Protein AF-A0A954FHB1-F1 (afdb_monomer_lite)

Secondary structure (DSSP, 8-state):
-HHHHHHHH-TTS---EE-TTTT--TT-TTSPPEE-HHHHHHTGGG-S-EEE-SEEEE--PPP-SHHHHHTT-TTTHHHIIIIIHHHHS-TTS-EEE-SEEE-SPPPGGGHHHHHHHHHHEEE-EESSHHHHHHHHTT-TT---EE---GGGGHHHHS-HHHHHHHHHHHHHHHT-PPPSS-------GGGSTT--HHHHHHHHHHHH-

Sequence (209 aa):
MFPKLVQKKLPDFNIQAISPTDNQPYGLTDCAPSQGIAALLEETQHLDGVIIGGGNIIHCQPSKLEDYKQAKRTTFAYSDLWIGASLLIPRHLPVLWNAPGVTNLFHKEQHDLVRLALQRAQYLSVRDEGSREYLLDVWPDADISVVPDSAWALDQLWSQNELQEAYEALFTRLEITQPDRTVIFHANERYLGTKSLSEVARKLDTIAD

Foldseek 3Di:
DFQLLCCLVCVVDDGAAEFCQAQCPDPCPPDDGHGYLVVCLVCLVPDQAEELTAEALPDQAFDPDVSCVVSVNRGCRSVCSQLVRLPNHDLPHAYAYQAYAHDDADDPVCLVSLVSSLVSHPYAEHADVVRVVNNCVSPVPRPYHHDHHSVVCVCVRDPPVRVVVVLVVVCVVVVHDDDPDDDDDDDDPVVCVPDDPVRVVVVVVVVVD

pLDDT: mean 88.49, std 8.46, range [56.25, 98.44]

Radius of gyration: 19.65 Å; chains: 1; bounding box: 55×39×49 Å

Structure (mmCIF, N/CA/C/O backbone):
data_AF-A0A954FHB1-F1
#
_entry.id   AF-A0A954FHB1-F1
#
loop_
_atom_site.group_PDB
_atom_site.id
_atom_site.type_symbol
_atom_site.label_atom_id
_atom_site.label_alt_id
_atom_site.label_comp_id
_atom_site.label_asym_id
_atom_site.label_entity_id
_atom_site.label_seq_id
_atom_site.pdbx_PDB_ins_code
_atom_site.Cartn_x
_atom_site.Cartn_y
_atom_site.Cartn_z
_atom_site.occupancy
_atom_site.B_iso_or_equiv
_atom_site.auth_seq_id
_atom_site.auth_comp_id
_atom_site.auth_asym_id
_atom_site.auth_atom_id
_atom_site.pdbx_PDB_model_num
ATOM 1 N N . MET A 1 1 ? -2.797 2.572 9.273 1.00 75.31 1 MET A N 1
ATOM 2 C CA . MET A 1 1 ? -3.541 1.297 9.410 1.00 75.31 1 MET A CA 1
ATOM 3 C C . MET A 1 1 ? -2.741 0.105 8.893 1.00 75.31 1 MET A C 1
ATOM 5 O O . MET A 1 1 ? -2.431 -0.764 9.693 1.00 75.31 1 MET A O 1
ATOM 9 N N . PHE A 1 2 ? -2.350 0.081 7.612 1.00 86.06 2 PHE A N 1
ATOM 10 C CA . PHE A 1 2 ? -1.666 -1.063 6.988 1.00 86.06 2 PHE A CA 1
ATOM 11 C C . PHE A 1 2 ? -0.485 -1.665 7.787 1.00 86.06 2 PHE A C 1
ATOM 13 O O . PHE A 1 2 ? -0.521 -2.870 8.021 1.00 86.06 2 PHE A O 1
ATOM 20 N N . PRO A 1 3 ? 0.483 -0.890 8.322 1.00 87.88 3 PRO A N 1
ATOM 21 C CA . PRO A 1 3 ? 1.578 -1.478 9.105 1.00 87.88 3 PRO A CA 1
ATOM 22 C C . PRO A 1 3 ? 1.115 -2.291 10.326 1.00 87.88 3 PRO A C 1
ATOM 24 O O . PRO A 1 3 ? 1.677 -3.342 10.614 1.00 87.88 3 PRO A O 1
ATOM 27 N N . LYS A 1 4 ? 0.039 -1.858 11.004 1.00 86.56 4 LYS A N 1
ATOM 28 C CA . LYS A 1 4 ? -0.538 -2.586 12.147 1.00 86.56 4 LYS A CA 1
ATOM 29 C C . LYS A 1 4 ? -1.194 -3.906 11.716 1.00 86.56 4 LYS A C 1
ATOM 31 O O . LYS A 1 4 ? -1.106 -4.883 12.451 1.00 86.56 4 LYS A O 1
ATOM 36 N N . LEU A 1 5 ? -1.819 -3.943 10.532 1.00 88.75 5 LEU A N 1
ATOM 37 C CA . LEU A 1 5 ? -2.385 -5.175 9.959 1.00 88.75 5 LEU A CA 1
ATOM 38 C C . LEU A 1 5 ? -1.285 -6.211 9.719 1.00 88.75 5 LEU A C 1
ATOM 40 O O . LEU A 1 5 ? -1.411 -7.357 10.144 1.00 88.75 5 LEU A O 1
ATOM 44 N N . VAL A 1 6 ? -0.195 -5.788 9.071 1.00 90.62 6 VAL A N 1
ATOM 45 C CA . VAL A 1 6 ? 0.947 -6.662 8.779 1.00 90.62 6 VAL A CA 1
ATOM 46 C C . VAL A 1 6 ? 1.574 -7.170 10.071 1.00 90.62 6 VAL A C 1
ATOM 48 O O . VAL A 1 6 ? 1.776 -8.369 10.198 1.00 90.62 6 VAL A O 1
ATOM 51 N N . GLN A 1 7 ? 1.795 -6.296 11.055 1.00 90.56 7 GLN A N 1
ATOM 52 C CA . GLN A 1 7 ? 2.375 -6.682 12.343 1.00 90.56 7 GLN A CA 1
ATOM 53 C C . GLN A 1 7 ? 1.541 -7.742 13.081 1.00 90.56 7 GLN A C 1
ATOM 55 O O . GLN A 1 7 ? 2.099 -8.650 13.686 1.00 90.56 7 GLN A O 1
ATOM 60 N N . LYS A 1 8 ? 0.204 -7.669 13.013 1.00 89.50 8 LYS A N 1
ATOM 61 C CA . LYS A 1 8 ? -0.676 -8.698 13.592 1.00 89.50 8 LYS A CA 1
ATOM 62 C C . LYS A 1 8 ? -0.654 -10.011 12.794 1.00 89.50 8 LYS A C 1
ATOM 64 O O . LYS A 1 8 ? -0.761 -11.074 13.395 1.00 89.50 8 LYS A O 1
ATOM 69 N N . LYS A 1 9 ? -0.539 -9.960 11.458 1.00 90.56 9 LYS A N 1
ATOM 70 C CA . LYS A 1 9 ? -0.481 -11.163 10.599 1.00 90.56 9 LYS A CA 1
ATOM 71 C C . LYS A 1 9 ? 0.887 -11.848 10.600 1.00 90.56 9 LYS A C 1
ATOM 73 O O . LYS A 1 9 ? 0.938 -13.056 10.401 1.00 90.56 9 LYS A O 1
ATOM 78 N N . LEU A 1 10 ? 1.961 -11.091 10.795 1.00 92.00 10 LEU A N 1
ATOM 79 C CA . LEU A 1 10 ? 3.349 -11.546 10.752 1.00 92.00 10 LEU A CA 1
ATOM 80 C C . LEU A 1 10 ? 4.054 -11.191 12.076 1.00 92.00 10 LEU A C 1
ATOM 82 O O . LEU A 1 10 ? 4.952 -10.351 12.076 1.00 92.00 10 LEU A O 1
ATOM 86 N N . PRO A 1 11 ? 3.645 -11.793 13.210 1.00 92.06 11 PRO A N 1
ATOM 87 C CA . PRO A 1 11 ? 4.167 -11.435 14.532 1.00 92.06 11 PRO A CA 1
ATOM 88 C C . PRO A 1 11 ? 5.656 -11.766 14.710 1.00 92.06 11 PRO A C 1
ATOM 90 O O . PRO A 1 11 ? 6.319 -11.148 15.538 1.00 92.06 11 PRO A O 1
ATOM 93 N N . ASP A 1 12 ? 6.178 -12.709 13.923 1.00 94.50 12 ASP A N 1
ATOM 94 C CA . ASP A 1 12 ? 7.579 -13.141 13.971 1.00 94.50 12 ASP A CA 1
ATOM 95 C C . ASP A 1 12 ? 8.525 -12.208 13.193 1.00 94.50 12 ASP A C 1
ATOM 97 O O . ASP A 1 12 ? 9.739 -12.400 13.211 1.00 94.50 12 ASP A O 1
ATOM 101 N N . PHE A 1 13 ? 7.983 -11.193 12.511 1.00 92.75 13 PHE A N 1
ATOM 102 C CA . PHE A 1 13 ? 8.751 -10.222 11.738 1.00 92.75 1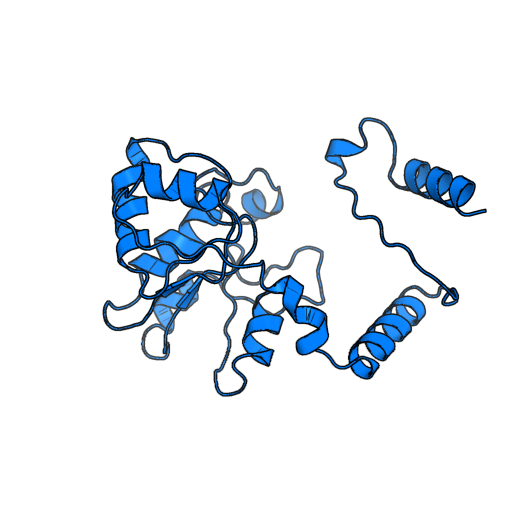3 PHE A CA 1
ATOM 103 C C . PHE A 1 13 ? 8.732 -8.849 12.407 1.00 92.75 13 PHE A C 1
ATOM 105 O O . PHE A 1 13 ? 7.703 -8.371 12.889 1.00 92.75 13 PHE A O 1
ATOM 112 N N . ASN A 1 14 ? 9.873 -8.162 12.367 1.00 91.44 14 ASN A N 1
ATOM 113 C CA . ASN A 1 14 ? 9.926 -6.751 12.721 1.00 91.44 14 ASN A CA 1
ATOM 114 C C . ASN A 1 14 ? 9.436 -5.904 11.537 1.00 91.44 14 ASN A C 1
ATOM 116 O O . ASN A 1 14 ? 10.054 -5.899 10.474 1.00 91.44 14 ASN A O 1
ATOM 120 N N . ILE A 1 15 ? 8.322 -5.190 11.710 1.00 91.62 15 ILE A N 1
ATOM 121 C CA . ILE A 1 15 ? 7.707 -4.404 10.635 1.00 91.62 15 ILE A CA 1
ATOM 122 C C . ILE A 1 15 ? 8.140 -2.943 10.729 1.00 91.62 15 ILE A C 1
ATOM 124 O O . ILE A 1 15 ? 7.713 -2.206 11.617 1.00 91.62 15 ILE A O 1
ATOM 128 N N . GLN A 1 16 ? 8.922 -2.505 9.747 1.00 90.25 16 GLN A N 1
ATOM 129 C CA . GLN A 1 16 ? 9.306 -1.110 9.564 1.00 90.25 16 GLN A CA 1
ATOM 130 C C . GLN A 1 16 ? 8.422 -0.464 8.495 1.00 90.25 16 GLN A C 1
ATOM 132 O O . GLN A 1 16 ? 8.406 -0.880 7.337 1.00 90.25 16 GLN A O 1
ATOM 137 N N . ALA A 1 17 ? 7.655 0.556 8.878 1.00 90.44 17 ALA A N 1
ATOM 138 C CA . ALA A 1 17 ? 6.839 1.294 7.923 1.00 90.44 17 ALA A CA 1
ATOM 139 C C . ALA A 1 17 ? 7.691 2.323 7.172 1.00 90.44 17 ALA A C 1
ATOM 141 O O . ALA A 1 17 ? 8.456 3.062 7.788 1.00 90.44 17 ALA A O 1
ATOM 142 N N . ILE A 1 18 ? 7.499 2.423 5.858 1.00 88.44 18 ILE A N 1
ATOM 143 C CA . ILE A 1 18 ? 8.123 3.448 5.018 1.00 88.44 18 ILE A CA 1
ATOM 144 C C . ILE A 1 18 ? 7.051 4.428 4.540 1.00 88.44 18 ILE A C 1
ATOM 146 O O . ILE A 1 18 ? 5.953 4.020 4.156 1.00 88.44 18 ILE A O 1
ATOM 150 N N . SER A 1 19 ? 7.355 5.722 4.579 1.00 85.31 19 SER A N 1
ATOM 151 C CA . SER A 1 19 ? 6.498 6.789 4.072 1.00 85.31 19 SER A CA 1
ATOM 152 C C . SER A 1 19 ? 7.296 7.797 3.238 1.00 85.31 19 SER A C 1
ATOM 154 O O . SER A 1 19 ? 8.512 7.908 3.389 1.00 85.31 19 SER A O 1
ATOM 156 N N . PRO A 1 20 ? 6.640 8.566 2.349 1.00 80.75 20 PRO A N 1
ATOM 157 C CA . PRO A 1 20 ? 7.335 9.561 1.532 1.00 80.75 20 PRO A CA 1
ATOM 158 C C . PRO A 1 20 ? 7.778 10.803 2.311 1.00 80.75 20 PRO A C 1
ATOM 160 O O . PRO A 1 20 ? 8.499 11.629 1.759 1.00 80.75 20 PRO A O 1
ATOM 163 N N . THR A 1 21 ? 7.285 10.987 3.538 1.00 76.88 21 THR A N 1
ATOM 164 C CA . THR A 1 21 ? 7.426 12.216 4.335 1.00 76.88 21 THR A CA 1
ATOM 165 C C . THR A 1 21 ? 8.253 12.016 5.607 1.00 76.88 21 THR A C 1
ATOM 167 O O . THR A 1 21 ? 8.160 12.830 6.520 1.00 76.88 21 THR A O 1
ATOM 170 N N . ASP A 1 22 ? 9.064 10.956 5.672 1.00 72.88 22 ASP A N 1
ATOM 171 C CA . ASP A 1 22 ? 10.120 10.749 6.674 1.00 72.88 22 ASP A CA 1
ATOM 172 C C . ASP A 1 22 ? 9.646 10.972 8.131 1.00 72.88 22 ASP A C 1
ATOM 174 O O . ASP A 1 22 ? 10.153 11.824 8.860 1.00 72.88 22 ASP A O 1
ATOM 178 N N . ASN A 1 23 ? 8.652 10.189 8.567 1.00 66.88 23 ASN A N 1
ATOM 179 C CA . ASN A 1 23 ? 8.075 10.228 9.921 1.00 66.88 23 ASN A CA 1
ATOM 180 C C . ASN A 1 23 ? 7.317 11.506 10.299 1.00 66.88 23 ASN A C 1
ATOM 182 O O . ASN A 1 23 ? 7.205 11.828 11.482 1.00 66.88 23 ASN A O 1
ATOM 186 N N . GLN A 1 24 ? 6.768 12.226 9.326 1.00 63.34 24 GLN A N 1
ATOM 187 C CA . GLN A 1 24 ? 5.833 13.309 9.607 1.00 63.34 24 GLN A CA 1
ATOM 188 C C . GLN A 1 24 ? 4.384 12.843 9.385 1.00 63.34 24 GLN A C 1
ATOM 190 O O . GLN A 1 24 ? 3.817 13.092 8.314 1.00 63.34 24 GLN A O 1
ATOM 195 N N . PRO A 1 25 ? 3.755 12.136 10.349 1.00 57.34 25 PRO A N 1
ATOM 196 C CA . PRO A 1 25 ? 2.323 11.892 10.305 1.00 57.34 25 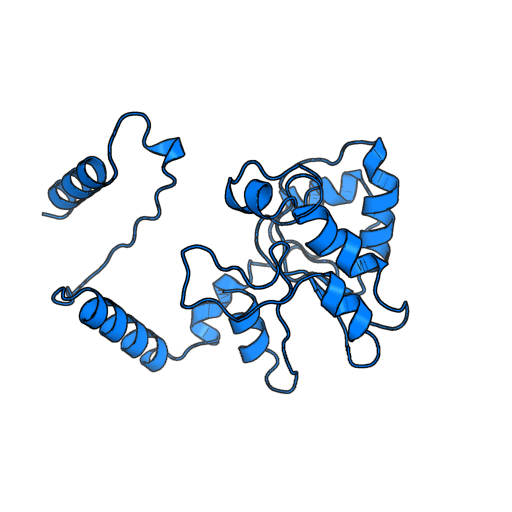PRO A CA 1
ATOM 197 C C . PRO A 1 25 ? 1.607 13.200 10.669 1.00 57.34 25 PRO A C 1
ATOM 199 O O . PRO A 1 25 ? 1.234 13.441 11.817 1.00 57.34 25 PRO A O 1
ATOM 202 N N . TYR A 1 26 ? 1.463 14.102 9.699 1.00 57.09 26 TYR A N 1
ATOM 203 C CA . TYR A 1 26 ? 0.823 15.392 9.937 1.00 57.09 26 TYR A CA 1
ATOM 204 C C . TYR A 1 26 ? -0.670 15.192 10.241 1.00 57.09 26 TYR A C 1
ATOM 206 O O . TYR A 1 26 ? -1.441 14.729 9.405 1.00 57.09 26 TYR A O 1
ATOM 214 N N . GLY A 1 27 ? -1.058 15.502 11.482 1.00 56.25 27 GLY A N 1
ATOM 215 C CA . GLY A 1 27 ? -2.437 15.436 11.980 1.00 56.25 27 GLY A CA 1
ATOM 216 C C . GLY A 1 27 ? -2.877 14.091 12.574 1.00 56.25 27 GLY A C 1
ATOM 217 O O . GLY A 1 27 ? 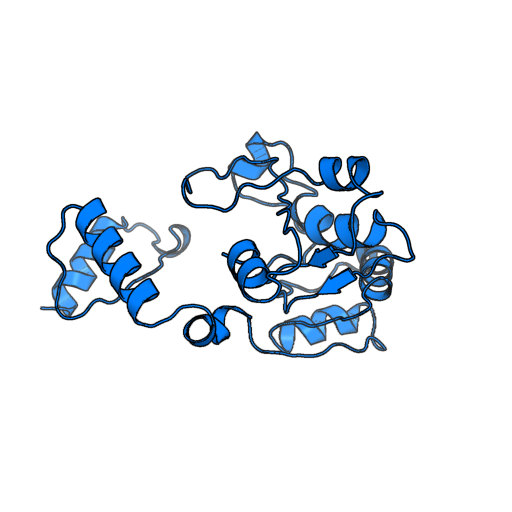-3.947 14.033 13.174 1.00 56.25 27 GLY A O 1
ATOM 218 N N . LEU A 1 28 ? -2.067 13.031 12.462 1.00 59.72 28 LEU A N 1
ATOM 219 C CA . LEU A 1 28 ? -2.398 11.688 12.961 1.00 59.72 28 LEU A CA 1
ATOM 220 C C . LEU A 1 28 ? -1.348 11.208 13.969 1.00 59.72 28 LEU A C 1
ATOM 222 O O . LEU A 1 28 ? -0.363 10.562 13.618 1.00 59.72 28 LEU A O 1
ATOM 226 N N . THR A 1 29 ? -1.558 11.518 15.245 1.00 64.50 29 THR A N 1
ATOM 227 C CA . THR A 1 29 ? -0.617 11.187 16.330 1.00 64.50 29 THR A CA 1
ATOM 228 C C . THR A 1 29 ? -0.593 9.703 16.708 1.00 64.50 29 THR A C 1
ATOM 230 O O . THR A 1 29 ? 0.300 9.271 17.429 1.00 64.50 29 THR A O 1
ATOM 233 N N . ASP A 1 30 ? -1.545 8.910 16.216 1.00 67.94 30 ASP A N 1
ATOM 234 C CA . ASP A 1 30 ? -1.719 7.482 16.508 1.00 67.94 30 ASP A CA 1
ATOM 235 C C . ASP A 1 30 ? -1.270 6.554 15.360 1.00 67.94 30 ASP A C 1
ATOM 237 O O . ASP A 1 30 ? -1.508 5.337 15.373 1.00 67.94 30 ASP A O 1
ATOM 241 N N . CYS A 1 31 ? -0.587 7.110 14.357 1.00 72.56 31 CYS A N 1
ATOM 242 C CA . CYS A 1 31 ? -0.006 6.334 13.272 1.00 72.56 31 CYS A CA 1
ATOM 243 C C . CYS A 1 31 ? 1.209 5.519 13.732 1.00 72.56 31 CYS A C 1
ATOM 245 O O . CYS A 1 31 ? 1.929 5.885 14.658 1.00 72.56 31 CYS A O 1
ATOM 247 N N . ALA A 1 32 ? 1.449 4.389 13.057 1.00 78.06 32 ALA A N 1
ATOM 248 C CA . ALA A 1 32 ? 2.708 3.672 13.237 1.00 78.06 32 ALA A CA 1
ATOM 249 C C . ALA A 1 32 ? 3.867 4.598 12.822 1.00 78.06 32 ALA A C 1
ATOM 251 O O . ALA A 1 32 ? 3.737 5.265 11.788 1.00 78.06 32 ALA A O 1
ATOM 252 N N . PRO A 1 33 ? 4.969 4.645 13.592 1.00 80.56 33 PRO A N 1
ATOM 253 C CA . PRO A 1 33 ? 6.145 5.400 13.189 1.00 80.56 33 PRO A CA 1
ATOM 254 C C . PRO A 1 33 ? 6.615 4.883 11.832 1.00 80.56 33 PRO A C 1
ATOM 256 O O . PRO A 1 33 ? 6.570 3.680 11.567 1.00 80.56 33 PRO A O 1
ATOM 259 N N . SER A 1 34 ? 7.026 5.798 10.963 1.00 85.62 34 SER A N 1
ATOM 260 C CA . SER A 1 34 ? 7.482 5.459 9.616 1.00 85.62 34 SER A CA 1
ATOM 261 C C . SER A 1 34 ? 8.801 6.137 9.318 1.00 85.62 34 SER A C 1
ATOM 263 O O . SER A 1 34 ? 9.099 7.176 9.887 1.00 85.62 34 SER A O 1
ATOM 265 N N . GLN A 1 35 ? 9.594 5.565 8.429 1.00 86.31 35 GLN A N 1
ATOM 266 C CA . GLN A 1 35 ? 10.847 6.155 7.981 1.00 86.31 35 GLN A CA 1
ATOM 267 C C . GLN A 1 35 ? 10.766 6.524 6.506 1.00 86.31 35 GLN A C 1
ATOM 269 O O . GLN A 1 35 ? 9.856 6.106 5.792 1.00 86.31 35 GLN A O 1
ATOM 274 N N . GLY A 1 36 ? 11.721 7.324 6.053 1.00 83.88 36 GLY A N 1
ATOM 275 C CA . GLY A 1 36 ? 11.850 7.652 4.644 1.00 83.88 36 GLY A CA 1
ATOM 276 C C . GLY A 1 36 ? 12.322 6.490 3.796 1.00 83.88 36 GLY A C 1
ATOM 277 O O . GLY A 1 36 ? 12.976 5.576 4.289 1.00 83.88 36 GLY A O 1
ATOM 278 N N . ILE A 1 37 ? 12.100 6.573 2.484 1.00 82.31 37 ILE A N 1
ATOM 279 C CA . ILE A 1 37 ? 12.641 5.576 1.547 1.00 82.31 37 ILE A CA 1
ATOM 280 C C . ILE A 1 37 ? 14.175 5.501 1.574 1.00 82.31 37 ILE A C 1
ATOM 282 O O . ILE A 1 37 ? 14.741 4.458 1.274 1.00 82.31 37 ILE A O 1
ATOM 286 N N . ALA A 1 38 ? 14.861 6.578 1.969 1.00 81.88 38 ALA A N 1
ATOM 287 C CA . ALA A 1 38 ? 16.314 6.563 2.130 1.00 81.88 38 ALA A CA 1
ATOM 288 C C . ALA A 1 38 ? 16.770 5.559 3.204 1.00 81.88 38 ALA A C 1
ATOM 290 O O . ALA A 1 38 ? 17.784 4.896 3.013 1.00 81.88 38 ALA A O 1
ATOM 291 N N . ALA A 1 39 ? 15.985 5.371 4.270 1.00 81.19 39 ALA A N 1
ATOM 292 C CA . ALA A 1 39 ? 16.301 4.393 5.307 1.00 81.19 39 ALA A CA 1
ATOM 293 C C . ALA A 1 39 ? 16.264 2.948 4.784 1.00 81.19 39 ALA A C 1
ATOM 295 O O . ALA A 1 39 ? 17.064 2.119 5.210 1.00 81.19 39 ALA A O 1
ATOM 296 N N . LEU A 1 40 ? 15.413 2.663 3.786 1.00 77.31 40 LEU A N 1
ATOM 297 C CA . LEU A 1 40 ? 15.395 1.364 3.105 1.00 77.31 40 LEU A CA 1
ATOM 298 C C . LEU A 1 40 ? 16.776 1.021 2.531 1.00 77.31 40 LEU A C 1
ATOM 300 O O . LEU A 1 40 ? 17.177 -0.135 2.575 1.00 77.31 40 LEU A O 1
ATOM 304 N N . LEU A 1 41 ? 17.493 2.017 1.992 1.00 78.19 41 LEU A N 1
ATOM 305 C CA . LEU A 1 41 ? 18.814 1.836 1.386 1.00 78.19 41 LEU A CA 1
ATOM 306 C C . LEU A 1 41 ? 19.890 1.543 2.436 1.00 78.19 41 LEU A C 1
ATOM 308 O O . LEU A 1 41 ? 20.735 0.672 2.223 1.00 78.19 41 LEU A O 1
ATOM 312 N N . GLU A 1 42 ? 19.837 2.253 3.561 1.00 81.94 42 GLU A N 1
ATOM 313 C CA . GLU A 1 42 ? 20.795 2.126 4.663 1.00 81.94 42 GLU A CA 1
ATOM 314 C C . GLU A 1 42 ? 20.667 0.775 5.379 1.00 81.94 42 GLU A C 1
ATOM 316 O O . GLU A 1 42 ? 21.672 0.179 5.761 1.00 81.94 42 GLU A O 1
ATOM 321 N N . GLU A 1 43 ? 19.446 0.248 5.485 1.00 77.00 43 GLU A N 1
ATOM 322 C CA . GLU A 1 43 ? 19.152 -0.985 6.221 1.00 77.00 43 GLU A CA 1
ATOM 323 C C . GLU A 1 43 ? 19.000 -2.223 5.320 1.00 77.00 43 GLU A C 1
ATOM 325 O O . GLU A 1 43 ? 18.662 -3.299 5.807 1.00 77.00 43 GLU A O 1
ATOM 330 N N . THR A 1 44 ? 19.303 -2.123 4.017 1.00 74.31 44 THR A N 1
ATOM 331 C CA . THR A 1 44 ? 19.122 -3.227 3.044 1.00 74.31 44 THR A CA 1
ATOM 332 C C . THR A 1 44 ? 19.742 -4.564 3.455 1.00 74.31 44 THR A C 1
ATOM 334 O O . THR A 1 44 ? 19.250 -5.607 3.030 1.00 74.31 44 THR A O 1
ATOM 337 N N . GLN A 1 45 ? 20.809 -4.564 4.261 1.00 73.56 45 GLN A N 1
ATOM 338 C CA . GLN A 1 45 ? 21.464 -5.789 4.743 1.00 73.56 45 GLN A CA 1
ATOM 339 C C . GLN A 1 45 ? 20.668 -6.540 5.823 1.00 73.56 45 GLN A C 1
ATOM 341 O O . GLN A 1 45 ? 20.997 -7.684 6.129 1.00 73.56 45 GLN A O 1
ATOM 346 N N . HIS A 1 46 ? 19.641 -5.911 6.395 1.00 84.25 46 HIS A N 1
ATOM 347 C CA . HIS A 1 46 ? 18.824 -6.444 7.486 1.00 84.25 46 HIS A CA 1
ATOM 348 C C . HIS A 1 46 ? 17.365 -6.690 7.083 1.00 84.25 46 HIS A C 1
ATOM 350 O O . HIS A 1 46 ? 16.548 -7.028 7.935 1.00 84.25 46 HIS A O 1
ATOM 356 N N . LEU A 1 47 ? 17.027 -6.512 5.803 1.00 89.88 47 LEU A N 1
ATOM 357 C CA . LEU A 1 47 ? 15.675 -6.722 5.299 1.00 89.88 47 LEU A CA 1
ATOM 358 C C . LEU A 1 47 ? 15.491 -8.163 4.826 1.00 89.88 47 LEU A C 1
ATOM 360 O O . LEU A 1 47 ? 16.265 -8.655 4.011 1.00 89.88 47 LEU A O 1
ATOM 364 N N . ASP A 1 48 ? 14.397 -8.789 5.253 1.00 93.56 48 ASP A N 1
ATOM 365 C CA . ASP A 1 48 ? 13.960 -10.091 4.736 1.00 93.56 48 ASP A CA 1
ATOM 366 C C . ASP A 1 48 ? 13.055 -9.961 3.499 1.00 93.56 48 ASP A C 1
ATOM 368 O O . ASP A 1 48 ? 12.787 -10.945 2.812 1.00 93.56 48 ASP A O 1
ATOM 372 N N . GLY A 1 49 ? 12.569 -8.751 3.199 1.00 93.69 49 GLY A N 1
ATOM 373 C CA . GLY A 1 49 ? 11.672 -8.477 2.079 1.00 93.69 49 GLY A CA 1
ATOM 374 C C . GLY A 1 49 ? 10.968 -7.126 2.185 1.00 93.69 49 GLY A C 1
ATOM 375 O O . GLY A 1 49 ? 11.126 -6.392 3.158 1.00 93.69 49 GLY A O 1
ATOM 376 N N . VAL A 1 50 ? 10.168 -6.804 1.170 1.00 94.62 50 VAL A N 1
ATOM 377 C CA . VAL A 1 50 ? 9.350 -5.587 1.104 1.00 94.62 50 VAL A CA 1
ATOM 378 C C . VAL A 1 50 ? 7.905 -5.949 0.810 1.00 94.62 50 VAL A C 1
ATOM 380 O O . VAL A 1 50 ? 7.622 -6.746 -0.085 1.00 94.62 50 VAL A O 1
ATOM 383 N N . ILE A 1 51 ? 6.981 -5.303 1.522 1.00 95.94 51 ILE A N 1
ATOM 384 C CA . ILE A 1 51 ? 5.550 -5.396 1.244 1.00 95.94 51 ILE A CA 1
ATOM 385 C C . ILE A 1 51 ? 5.049 -4.037 0.761 1.00 95.94 51 ILE A C 1
ATOM 387 O O . ILE A 1 51 ? 5.035 -3.062 1.513 1.00 95.94 51 ILE A O 1
ATOM 391 N N . ILE A 1 52 ? 4.603 -3.984 -0.491 1.00 95.56 52 ILE A N 1
ATOM 392 C CA . ILE A 1 52 ? 3.886 -2.837 -1.038 1.00 95.56 52 ILE A CA 1
ATOM 393 C C . ILE A 1 52 ? 2.483 -2.845 -0.441 1.00 95.56 52 ILE A C 1
ATOM 395 O O . ILE A 1 52 ? 1.710 -3.790 -0.631 1.00 95.56 52 ILE A O 1
ATOM 399 N N . GLY A 1 53 ? 2.190 -1.811 0.345 1.00 91.81 53 GLY A N 1
ATOM 400 C CA . GLY A 1 53 ? 0.961 -1.730 1.120 1.00 91.81 53 GLY A CA 1
ATOM 401 C C . GLY A 1 53 ? -0.304 -1.558 0.291 1.00 91.81 53 GLY A C 1
ATOM 402 O O . GLY A 1 53 ? -0.265 -1.253 -0.896 1.00 91.81 53 GLY A O 1
ATOM 403 N N . GLY A 1 54 ? -1.440 -1.743 0.960 1.00 87.81 54 GLY A N 1
ATOM 404 C CA . GLY A 1 54 ? -2.753 -1.498 0.371 1.00 87.81 54 GLY A CA 1
ATOM 405 C C . GLY A 1 54 ? -3.071 -0.007 0.191 1.00 87.81 54 GLY A C 1
ATOM 406 O O . GLY A 1 54 ? -2.274 0.882 0.500 1.00 87.81 54 GLY A O 1
ATOM 407 N N . GLY A 1 55 ? -4.295 0.272 -0.258 1.00 88.19 55 GLY A N 1
ATOM 408 C CA . GLY A 1 55 ? -4.765 1.629 -0.546 1.00 88.19 55 GLY A CA 1
ATOM 409 C C . GLY A 1 55 ? -4.445 2.096 -1.969 1.00 88.19 55 GLY A C 1
ATOM 410 O O . GLY A 1 55 ? -3.881 1.369 -2.778 1.00 88.19 55 GLY A O 1
ATOM 411 N N . ASN A 1 56 ? -4.842 3.327 -2.293 1.00 89.62 56 ASN A N 1
ATOM 412 C CA . ASN A 1 56 ? -4.697 3.918 -3.630 1.00 89.62 56 ASN A CA 1
ATOM 413 C C . ASN A 1 56 ? -3.304 4.523 -3.848 1.00 89.62 56 ASN A C 1
ATOM 415 O O . ASN A 1 56 ? -3.188 5.732 -4.030 1.00 89.62 56 ASN A O 1
ATOM 419 N N . ILE A 1 57 ? -2.257 3.701 -3.771 1.00 91.00 57 ILE A N 1
ATOM 420 C CA . ILE A 1 57 ? -0.864 4.181 -3.795 1.00 91.00 57 ILE A CA 1
ATOM 421 C C . ILE A 1 57 ? -0.140 3.936 -5.124 1.00 91.00 57 ILE A C 1
ATOM 423 O O . ILE A 1 57 ? 0.937 4.488 -5.338 1.00 91.00 57 ILE A O 1
ATOM 427 N N . ILE A 1 58 ? -0.715 3.136 -6.027 1.00 95.94 58 ILE A N 1
ATOM 428 C CA . ILE A 1 58 ? -0.065 2.769 -7.289 1.00 95.94 58 ILE A CA 1
ATOM 429 C C . ILE A 1 58 ? -0.437 3.791 -8.359 1.00 95.94 58 ILE A C 1
ATOM 431 O O . ILE A 1 58 ? -1.499 3.726 -8.986 1.00 95.94 58 ILE A O 1
ATOM 435 N N . HIS A 1 59 ? 0.435 4.787 -8.506 1.00 94.19 59 HIS A N 1
ATOM 436 C CA . HIS A 1 59 ? 0.458 5.747 -9.606 1.00 94.19 59 HIS A CA 1
ATOM 437 C C . HIS A 1 59 ? 1.782 6.518 -9.652 1.00 94.19 59 HIS A C 1
ATOM 439 O O . HIS A 1 59 ? 2.544 6.544 -8.686 1.00 94.19 59 HIS A O 1
ATOM 445 N N . CYS A 1 60 ? 2.014 7.201 -10.775 1.00 91.81 60 CYS A N 1
ATOM 446 C CA . CYS A 1 60 ? 3.149 8.109 -10.987 1.00 91.81 60 CYS A CA 1
ATOM 447 C C . CYS A 1 60 ? 2.735 9.592 -10.981 1.00 91.81 60 CYS A C 1
ATOM 449 O O . CYS A 1 60 ? 3.515 10.461 -11.360 1.00 91.81 60 CYS A O 1
ATOM 451 N N . GLN A 1 61 ? 1.487 9.893 -10.606 1.00 90.12 61 GLN A N 1
ATOM 452 C CA . GLN A 1 61 ? 0.984 11.267 -10.572 1.00 90.12 61 GLN A CA 1
ATOM 453 C C . GLN A 1 61 ? 1.547 12.040 -9.367 1.00 90.12 61 GLN A C 1
ATOM 455 O O . GLN A 1 61 ? 1.545 11.491 -8.259 1.00 90.12 61 GLN A O 1
ATOM 460 N N . PRO A 1 62 ? 1.951 13.313 -9.545 1.00 87.56 62 PRO A N 1
ATOM 461 C CA . PRO A 1 62 ? 2.364 14.160 -8.438 1.00 87.56 62 PRO A CA 1
ATOM 462 C C . PRO A 1 62 ? 1.254 14.336 -7.397 1.00 87.56 62 PRO A C 1
ATOM 464 O O . PRO A 1 62 ? 0.075 14.503 -7.730 1.00 87.56 62 PRO A O 1
ATOM 467 N N . SER A 1 63 ? 1.634 14.360 -6.122 1.00 85.12 63 SER A N 1
ATOM 468 C CA . SER A 1 63 ? 0.709 14.663 -5.031 1.00 85.12 63 SER A CA 1
ATOM 469 C C . SER A 1 63 ? 0.300 16.136 -5.070 1.00 85.12 63 SER A C 1
ATOM 471 O O . SER A 1 63 ? 1.133 17.018 -5.237 1.00 85.12 63 SER A O 1
ATOM 473 N N . LYS A 1 64 ? -0.988 16.432 -4.879 1.00 83.69 64 LYS A N 1
ATOM 474 C CA . LYS A 1 64 ? -1.481 17.818 -4.738 1.00 83.69 64 LYS A CA 1
ATOM 475 C C . LYS A 1 64 ? -1.585 18.269 -3.281 1.00 83.69 64 LYS A C 1
ATOM 477 O O . LYS A 1 64 ? -1.892 19.433 -3.030 1.00 83.69 64 LYS A O 1
ATOM 482 N N . LEU A 1 65 ? -1.367 17.344 -2.349 1.00 81.19 65 LEU A N 1
ATOM 483 C CA . LEU A 1 65 ? -1.500 17.571 -0.917 1.00 81.19 65 LEU A CA 1
ATOM 484 C C . LEU A 1 65 ? -0.389 18.504 -0.428 1.00 81.19 65 LEU A C 1
ATOM 486 O O . LEU A 1 65 ? 0.766 18.365 -0.833 1.00 81.19 65 LEU A O 1
ATOM 490 N N . GLU A 1 66 ? -0.751 19.453 0.432 1.00 78.94 66 GLU A N 1
ATOM 491 C CA . GLU A 1 66 ? 0.164 20.496 0.902 1.00 78.94 66 GLU A CA 1
ATOM 492 C C . GLU A 1 66 ? 1.361 19.907 1.657 1.00 78.94 66 GLU A C 1
ATOM 494 O O . GLU A 1 66 ? 2.493 20.331 1.439 1.00 78.94 66 GLU A O 1
ATOM 499 N N . ASP A 1 67 ? 1.143 18.838 2.420 1.00 76.38 67 ASP A N 1
ATOM 500 C CA . ASP A 1 67 ? 2.187 18.147 3.185 1.00 76.38 67 ASP A CA 1
ATOM 501 C C .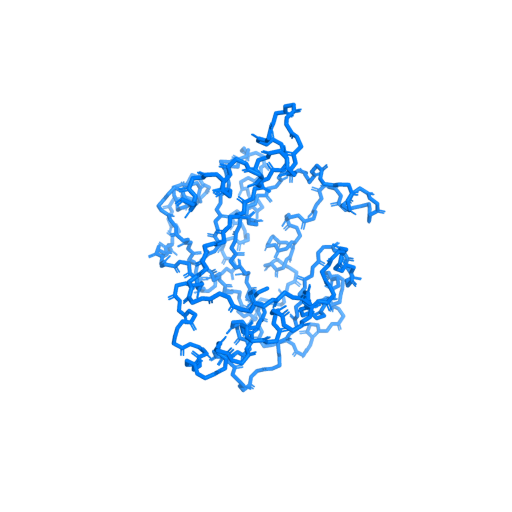 ASP A 1 67 ? 3.324 17.635 2.289 1.00 76.38 67 ASP A C 1
ATOM 503 O O . ASP A 1 67 ? 4.506 17.752 2.608 1.00 76.38 67 ASP A O 1
ATOM 507 N N . TYR A 1 68 ? 2.981 17.130 1.102 1.00 80.88 68 TYR A N 1
ATOM 508 C CA . TYR A 1 68 ? 3.969 16.654 0.136 1.00 80.88 68 TYR A CA 1
ATOM 509 C C . TYR A 1 68 ? 4.742 17.808 -0.503 1.00 80.88 68 TYR A C 1
ATOM 511 O O . TYR A 1 68 ? 5.910 17.636 -0.859 1.00 80.88 68 TYR A O 1
ATOM 519 N N . LYS A 1 69 ? 4.123 18.989 -0.624 1.00 82.12 69 LYS A N 1
ATOM 520 C CA . LYS A 1 69 ? 4.817 20.201 -1.073 1.00 82.12 69 LYS A CA 1
ATOM 521 C C . LYS A 1 69 ? 5.786 20.699 -0.011 1.00 82.12 69 LYS A C 1
ATOM 523 O O . LYS A 1 69 ? 6.932 20.989 -0.349 1.00 82.12 69 LYS A O 1
ATOM 528 N N . GLN A 1 70 ? 5.361 20.741 1.252 1.00 80.19 70 GLN A N 1
ATOM 529 C CA . GLN A 1 70 ? 6.205 21.145 2.380 1.00 80.19 70 GLN A CA 1
ATOM 530 C C . GLN A 1 70 ? 7.423 20.225 2.521 1.00 80.19 70 GLN A C 1
ATOM 532 O O . GLN A 1 70 ? 8.548 20.707 2.646 1.00 80.19 70 GLN A O 1
ATOM 537 N N . ALA A 1 71 ? 7.220 18.913 2.375 1.00 76.94 71 ALA A N 1
ATOM 538 C CA . ALA A 1 71 ? 8.297 17.925 2.368 1.00 76.94 71 ALA A CA 1
ATOM 539 C C . ALA A 1 71 ? 9.159 17.942 1.087 1.00 76.94 71 ALA A C 1
ATOM 541 O O . ALA A 1 71 ? 10.147 17.217 1.015 1.00 76.94 71 ALA A O 1
ATOM 542 N N . LYS A 1 72 ? 8.815 18.742 0.062 1.00 82.81 72 LYS A N 1
ATOM 543 C CA . LYS A 1 72 ? 9.455 18.753 -1.272 1.00 82.81 72 LYS A CA 1
ATOM 544 C C . LYS A 1 72 ? 9.443 17.382 -1.969 1.00 82.81 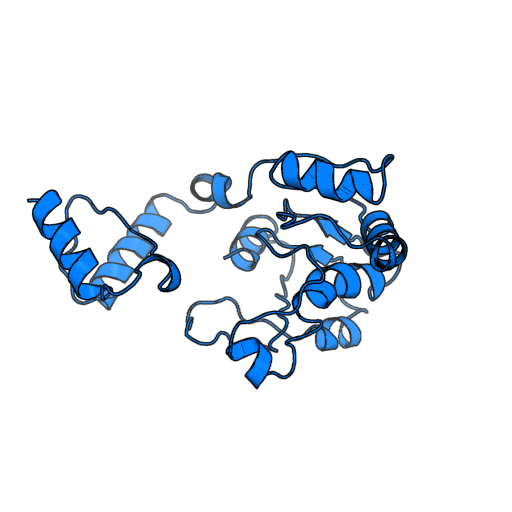72 LYS A C 1
ATOM 546 O O . LYS A 1 72 ? 10.361 17.036 -2.709 1.00 82.81 72 LYS A O 1
ATOM 551 N N . ARG A 1 73 ? 8.377 16.606 -1.757 1.00 82.25 73 ARG A N 1
ATOM 552 C CA . ARG A 1 73 ? 8.181 15.232 -2.266 1.00 82.25 73 ARG A CA 1
ATOM 553 C C . ARG A 1 73 ? 7.038 15.116 -3.275 1.00 82.25 73 ARG A C 1
ATOM 555 O O . ARG A 1 73 ? 6.697 14.017 -3.698 1.00 82.25 73 ARG A O 1
ATOM 562 N N . THR A 1 74 ? 6.467 16.242 -3.700 1.00 81.88 74 THR A N 1
ATOM 563 C CA . THR A 1 74 ? 5.319 16.347 -4.615 1.00 81.88 74 THR A CA 1
ATOM 564 C C . THR A 1 74 ? 5.414 15.424 -5.829 1.00 81.88 74 THR A C 1
ATOM 566 O O . THR A 1 74 ? 4.431 14.775 -6.166 1.00 81.88 74 THR A O 1
ATOM 569 N N . THR A 1 75 ? 6.576 15.356 -6.482 1.00 84.50 75 THR A N 1
ATOM 570 C CA . THR A 1 75 ? 6.727 14.689 -7.783 1.00 84.50 75 THR A CA 1
ATOM 571 C C . THR A 1 75 ? 6.780 13.169 -7.679 1.00 84.50 75 THR A C 1
ATOM 573 O O . THR A 1 75 ? 6.091 12.493 -8.435 1.00 84.50 75 THR A O 1
ATOM 576 N N . PHE A 1 76 ? 7.584 12.636 -6.756 1.00 85.38 76 PHE A N 1
ATOM 577 C CA . PHE A 1 76 ? 7.946 11.213 -6.747 1.00 85.38 76 PHE A CA 1
ATOM 578 C C . PHE A 1 76 ? 7.401 10.439 -5.553 1.00 85.38 76 PHE A C 1
ATOM 580 O O . PHE A 1 76 ? 7.568 9.229 -5.495 1.00 85.38 76 PHE A O 1
ATOM 587 N N . ALA A 1 77 ? 6.704 11.097 -4.625 1.00 86.19 77 ALA A N 1
ATOM 588 C CA . ALA A 1 77 ? 6.253 10.472 -3.390 1.00 86.19 77 ALA A CA 1
ATOM 589 C C . ALA A 1 77 ? 5.549 9.122 -3.565 1.00 86.19 77 ALA A C 1
ATOM 591 O O . ALA A 1 77 ? 5.849 8.183 -2.838 1.00 86.19 77 ALA A O 1
ATOM 592 N N . TYR A 1 78 ? 4.618 9.024 -4.515 1.00 89.81 78 TYR A N 1
ATOM 593 C CA . TYR A 1 78 ? 3.894 7.777 -4.745 1.00 89.81 78 TYR A CA 1
ATOM 594 C C . TYR A 1 78 ? 4.729 6.772 -5.528 1.00 89.81 78 TYR A C 1
ATOM 596 O O . TYR A 1 78 ? 4.820 5.625 -5.110 1.00 89.81 78 TYR A O 1
ATOM 604 N N . SER A 1 79 ? 5.395 7.190 -6.609 1.00 91.75 79 SER A N 1
ATOM 605 C CA . SER A 1 79 ? 6.260 6.293 -7.383 1.00 91.75 79 SER A CA 1
ATOM 606 C C . SER A 1 79 ? 7.379 5.694 -6.532 1.00 91.75 79 SER A C 1
ATOM 608 O O . SER A 1 79 ? 7.680 4.515 -6.675 1.00 91.75 79 SER A O 1
ATOM 610 N N . ASP A 1 80 ? 7.949 6.453 -5.600 1.00 89.94 80 ASP A N 1
ATOM 611 C CA . ASP A 1 80 ? 8.998 5.977 -4.699 1.00 89.94 80 ASP A CA 1
ATOM 612 C C . ASP A 1 80 ? 8.494 4.821 -3.822 1.00 89.94 80 ASP A C 1
ATOM 614 O O . ASP A 1 80 ? 9.180 3.807 -3.693 1.00 89.94 80 ASP A O 1
ATOM 618 N N . LEU A 1 81 ? 7.262 4.902 -3.302 1.00 90.44 81 LEU A N 1
ATOM 619 C CA . LEU A 1 81 ? 6.694 3.868 -2.426 1.00 90.44 81 LEU A CA 1
ATOM 620 C C . LEU A 1 81 ? 6.570 2.489 -3.066 1.00 90.44 81 LEU A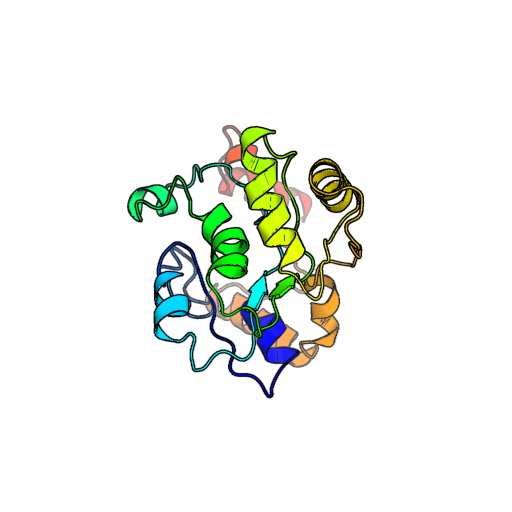 C 1
ATOM 622 O O . LEU A 1 81 ? 6.515 1.507 -2.331 1.00 90.44 81 LEU A O 1
ATOM 626 N N . TRP A 1 82 ? 6.497 2.397 -4.394 1.00 94.06 82 TRP A N 1
ATOM 627 C CA . TRP A 1 82 ? 6.299 1.114 -5.065 1.00 94.06 82 TRP A CA 1
ATOM 628 C C . TRP A 1 82 ? 7.325 0.841 -6.164 1.00 94.06 82 TRP A C 1
ATOM 630 O O . TRP A 1 82 ? 7.923 -0.230 -6.140 1.00 94.06 82 TRP A O 1
ATOM 640 N N . ILE A 1 83 ? 7.627 1.780 -7.068 1.00 94.62 83 ILE A N 1
ATOM 641 C CA . ILE A 1 83 ? 8.735 1.625 -8.030 1.00 94.62 83 ILE A CA 1
ATOM 642 C C . ILE A 1 83 ? 10.057 1.652 -7.275 1.00 94.62 83 ILE A C 1
ATOM 644 O O . ILE A 1 83 ? 10.841 0.713 -7.393 1.00 94.62 83 ILE A O 1
ATOM 648 N N . GLY A 1 84 ? 10.296 2.702 -6.483 1.00 91.81 84 GLY A N 1
ATOM 649 C CA . GLY A 1 84 ? 11.528 2.838 -5.705 1.00 91.81 84 GLY A CA 1
ATOM 650 C C . GLY A 1 84 ? 11.727 1.629 -4.794 1.00 91.81 84 GLY A C 1
ATOM 651 O O . GLY A 1 84 ? 12.736 0.937 -4.893 1.00 91.81 84 GLY A O 1
ATOM 652 N N . ALA A 1 85 ? 10.712 1.297 -3.998 1.00 91.81 85 ALA A N 1
ATOM 653 C CA . ALA A 1 85 ? 10.748 0.145 -3.102 1.00 91.81 85 ALA A CA 1
ATOM 654 C C . ALA A 1 85 ? 10.969 -1.202 -3.827 1.00 91.81 85 ALA A C 1
ATOM 656 O O . ALA A 1 85 ? 11.672 -2.062 -3.305 1.00 91.81 85 ALA A O 1
ATOM 657 N N . SER A 1 86 ? 10.433 -1.390 -5.040 1.00 94.19 86 SER A N 1
ATOM 658 C CA . SER A 1 86 ? 10.617 -2.641 -5.799 1.00 94.19 86 SER A CA 1
ATOM 659 C C . SER A 1 86 ? 11.989 -2.744 -6.473 1.00 94.19 86 SER A C 1
ATOM 661 O O . SER A 1 86 ? 12.552 -3.836 -6.605 1.00 94.19 86 SER A O 1
ATOM 663 N N . LEU A 1 87 ? 12.523 -1.618 -6.954 1.00 93.00 87 LEU A N 1
ATOM 664 C CA . LEU A 1 87 ? 13.744 -1.591 -7.760 1.00 93.00 87 LEU A CA 1
ATOM 665 C C . LEU A 1 87 ? 15.017 -1.402 -6.930 1.00 93.00 87 LEU A C 1
ATOM 667 O O . LEU A 1 87 ? 16.073 -1.870 -7.352 1.00 93.00 87 LEU A O 1
ATOM 671 N N . LEU A 1 88 ? 14.933 -0.734 -5.777 1.00 89.69 88 LEU A N 1
ATOM 672 C CA . LEU A 1 88 ? 16.099 -0.389 -4.959 1.00 89.69 88 LEU A CA 1
ATOM 673 C C . LEU A 1 88 ? 16.574 -1.525 -4.046 1.00 89.69 88 LEU A C 1
ATOM 675 O O . LEU A 1 88 ? 17.723 -1.501 -3.608 1.00 89.69 88 LEU A O 1
ATOM 679 N N . ILE A 1 89 ? 15.735 -2.527 -3.769 1.00 89.88 89 ILE A N 1
ATOM 680 C CA . ILE A 1 89 ? 16.142 -3.647 -2.916 1.00 89.88 89 ILE A CA 1
ATOM 681 C C . ILE A 1 89 ? 16.948 -4.712 -3.678 1.00 89.88 89 ILE A C 1
ATOM 683 O O . ILE A 1 89 ? 16.714 -4.931 -4.878 1.00 89.88 89 ILE A O 1
ATOM 687 N N . PRO A 1 90 ? 17.856 -5.439 -2.991 1.00 90.88 90 PRO A N 1
ATOM 688 C CA . PRO A 1 90 ? 18.585 -6.562 -3.569 1.00 90.88 90 PRO A CA 1
ATOM 689 C C . PRO A 1 90 ? 17.686 -7.569 -4.301 1.00 90.88 90 PRO A C 1
ATOM 691 O O . PRO A 1 90 ? 16.582 -7.892 -3.866 1.00 90.88 90 PRO A O 1
ATOM 694 N N . ARG A 1 91 ? 18.176 -8.120 -5.421 1.00 90.62 91 ARG A N 1
ATOM 695 C CA . ARG A 1 91 ? 17.395 -9.033 -6.283 1.00 90.62 91 ARG A CA 1
ATOM 696 C C . ARG A 1 91 ? 16.899 -10.305 -5.600 1.00 90.62 91 ARG A C 1
ATOM 698 O O . ARG A 1 91 ? 15.896 -10.849 -6.044 1.00 90.62 91 ARG A O 1
ATOM 705 N N . HIS A 1 92 ? 17.600 -10.771 -4.570 1.00 91.19 92 HIS A N 1
ATOM 706 C CA . HIS A 1 92 ? 17.244 -11.984 -3.838 1.00 91.19 92 HIS A CA 1
ATOM 707 C C . HIS A 1 92 ? 16.139 -11.758 -2.797 1.00 91.19 92 HIS A C 1
ATOM 709 O O . HIS A 1 92 ? 15.546 -12.735 -2.349 1.00 91.19 92 HIS A O 1
ATOM 715 N N . LEU A 1 93 ? 15.862 -10.504 -2.419 1.00 94.06 93 LEU A N 1
ATOM 716 C CA . LEU A 1 93 ? 14.802 -10.192 -1.470 1.00 94.06 93 LEU A CA 1
ATOM 717 C C . LEU A 1 93 ? 13.444 -10.126 -2.176 1.00 94.06 93 LEU A C 1
ATOM 719 O O . LEU A 1 93 ? 13.355 -9.556 -3.275 1.00 94.06 93 LEU A O 1
ATOM 723 N N . PRO A 1 94 ? 12.391 -10.686 -1.558 1.00 95.88 94 PRO A N 1
ATOM 724 C CA . PRO A 1 94 ? 11.062 -10.678 -2.125 1.00 95.88 94 PRO A CA 1
ATOM 725 C C . PRO A 1 94 ? 10.403 -9.295 -2.030 1.00 95.88 94 PRO A C 1
ATOM 727 O O . PRO A 1 94 ? 10.488 -8.609 -1.014 1.00 95.88 94 PRO A O 1
ATOM 730 N N . VAL A 1 95 ? 9.684 -8.925 -3.086 1.00 97.06 95 VAL A N 1
ATOM 731 C CA . VAL A 1 95 ? 8.712 -7.837 -3.150 1.00 97.06 95 VAL A CA 1
ATOM 732 C C . VAL A 1 95 ? 7.322 -8.461 -3.245 1.00 97.06 95 VAL A C 1
ATOM 734 O O . VAL A 1 95 ? 7.029 -9.223 -4.170 1.00 97.06 95 VAL A O 1
ATOM 737 N N . LEU A 1 96 ? 6.456 -8.125 -2.296 1.00 97.44 96 LEU A N 1
ATOM 738 C CA . LEU A 1 96 ? 5.099 -8.653 -2.191 1.00 97.44 96 LEU A CA 1
ATOM 739 C C . LEU A 1 96 ? 4.099 -7.503 -2.266 1.00 97.44 96 LEU A C 1
ATOM 741 O O . LEU A 1 96 ? 4.220 -6.526 -1.535 1.00 97.44 96 LEU A O 1
ATOM 745 N N . TRP A 1 97 ? 3.093 -7.600 -3.125 1.00 97.50 97 TRP A N 1
ATOM 746 C CA . TRP A 1 97 ? 2.023 -6.607 -3.200 1.00 97.50 97 TRP A CA 1
ATOM 747 C C . TRP A 1 97 ? 0.838 -7.079 -2.366 1.00 97.50 97 TRP A C 1
ATOM 749 O O . TRP A 1 97 ? 0.291 -8.149 -2.628 1.00 97.50 97 TRP A O 1
ATOM 759 N N . ASN A 1 98 ? 0.431 -6.286 -1.371 1.00 95.69 98 ASN A N 1
ATOM 760 C CA . ASN A 1 98 ? -0.736 -6.558 -0.532 1.00 95.69 98 ASN A CA 1
ATOM 761 C C . ASN A 1 98 ? -1.947 -5.762 -1.033 1.00 95.69 98 ASN A C 1
ATOM 763 O O . ASN A 1 98 ? -2.315 -4.738 -0.452 1.00 95.69 98 ASN A O 1
ATOM 767 N N . ALA A 1 99 ? -2.544 -6.240 -2.123 1.00 96.06 99 ALA A N 1
ATOM 768 C CA . ALA A 1 99 ? -3.778 -5.712 -2.691 1.00 96.06 99 ALA A CA 1
ATOM 769 C C . ALA A 1 99 ? -3.849 -4.169 -2.817 1.00 96.06 99 ALA A C 1
ATOM 771 O O . ALA A 1 99 ? -4.859 -3.570 -2.435 1.00 96.06 99 ALA A O 1
ATOM 772 N N . PRO A 1 100 ? -2.812 -3.462 -3.305 1.00 96.50 100 PRO A N 1
ATOM 773 C CA . PRO A 1 100 ? -2.967 -2.049 -3.609 1.00 96.50 100 PRO A CA 1
ATOM 774 C C . PRO A 1 100 ? -4.035 -1.801 -4.685 1.00 96.50 100 PRO A C 1
ATOM 776 O O . PRO A 1 100 ? -4.334 -2.654 -5.523 1.00 96.50 100 PRO A O 1
ATOM 779 N N . GLY A 1 101 ? -4.580 -0.587 -4.671 1.00 96.31 101 GLY A N 1
ATOM 780 C CA . GLY A 1 101 ? -5.389 -0.035 -5.751 1.00 96.31 101 GLY A CA 1
ATOM 781 C C . GLY A 1 101 ? -4.541 0.787 -6.722 1.00 96.31 101 GLY A C 1
ATOM 782 O O . GLY A 1 101 ? -3.657 1.545 -6.306 1.00 96.31 101 GLY A O 1
ATOM 783 N N . VAL A 1 102 ? -4.855 0.669 -8.011 1.00 96.38 102 VAL A N 1
ATOM 784 C CA . VAL A 1 102 ? -4.248 1.439 -9.103 1.00 96.38 102 VAL A CA 1
ATOM 785 C C . VAL A 1 102 ? -5.249 2.494 -9.555 1.00 96.38 102 VAL A C 1
ATOM 787 O O . VAL A 1 102 ? -6.402 2.196 -9.850 1.00 96.38 102 VAL A O 1
ATOM 790 N N . THR A 1 103 ? -4.837 3.760 -9.564 1.00 89.44 103 THR A N 1
ATOM 791 C CA . THR A 1 103 ? -5.797 4.871 -9.731 1.00 89.44 103 THR A CA 1
ATOM 792 C C . THR A 1 103 ? -6.118 5.214 -11.182 1.00 89.44 103 THR A C 1
ATOM 794 O O . THR A 1 103 ? -7.181 5.776 -11.441 1.00 89.44 103 THR A O 1
ATOM 797 N N . ASN A 1 104 ? -5.210 4.941 -12.117 1.00 92.94 104 ASN A N 1
ATOM 798 C CA . ASN A 1 104 ? -5.366 5.249 -13.537 1.00 92.94 104 ASN A CA 1
ATOM 799 C C . ASN A 1 104 ? -4.392 4.431 -14.393 1.00 92.94 104 ASN A C 1
ATOM 801 O O . ASN A 1 104 ? -3.457 3.819 -13.879 1.00 92.94 104 ASN A O 1
ATOM 805 N N . LEU A 1 105 ? -4.615 4.478 -15.708 1.00 95.25 105 LEU A N 1
ATOM 806 C CA . LEU A 1 105 ? -3.654 4.024 -16.705 1.00 95.25 105 LEU A CA 1
ATOM 807 C C . LEU A 1 105 ? -2.350 4.821 -16.620 1.00 95.25 105 LEU A C 1
ATOM 809 O O . LEU A 1 105 ? -2.352 6.043 -16.454 1.00 95.25 105 LEU A O 1
ATOM 813 N N . PHE A 1 106 ? -1.242 4.117 -16.822 1.00 96.44 106 PHE A N 1
ATOM 814 C CA . PHE A 1 106 ? 0.077 4.722 -16.931 1.00 96.44 106 PHE A CA 1
ATOM 815 C C . PHE A 1 106 ? 0.296 5.315 -18.321 1.00 96.44 106 PHE A C 1
ATOM 817 O O . PHE A 1 106 ? -0.101 4.732 -19.334 1.00 96.44 106 PHE A O 1
ATOM 824 N N . HIS A 1 107 ? 0.990 6.451 -18.379 1.00 95.69 107 HIS A N 1
ATOM 825 C CA . HIS A 1 107 ? 1.443 7.014 -19.650 1.00 95.69 107 HIS A CA 1
ATOM 826 C C . HIS A 1 107 ? 2.473 6.080 -20.298 1.00 95.69 107 HIS A C 1
ATOM 828 O O . HIS A 1 107 ? 3.263 5.463 -19.584 1.00 95.69 107 HIS A O 1
ATOM 834 N N . LYS A 1 108 ? 2.496 5.972 -21.634 1.00 95.88 108 LYS A N 1
ATOM 835 C CA . LYS A 1 108 ? 3.345 4.995 -22.347 1.00 95.88 108 LYS A CA 1
ATOM 836 C C . LYS A 1 108 ? 4.837 5.175 -22.040 1.00 95.88 108 LYS A C 1
ATOM 838 O O . LYS A 1 108 ? 5.562 4.194 -21.955 1.00 95.88 108 LYS A O 1
ATOM 843 N N . GLU A 1 109 ? 5.279 6.396 -21.756 1.00 95.56 109 GLU A N 1
ATOM 844 C CA . GLU A 1 109 ? 6.651 6.725 -21.352 1.00 95.56 109 GLU A CA 1
ATOM 845 C C . GLU A 1 109 ? 7.039 6.135 -19.983 1.00 95.56 109 GLU A C 1
ATOM 847 O O . GLU A 1 109 ? 8.218 6.023 -19.662 1.00 95.56 109 GLU A O 1
ATOM 852 N N . GLN A 1 110 ? 6.056 5.764 -19.160 1.00 95.00 110 GLN A N 1
ATOM 853 C CA . GLN A 1 110 ? 6.258 5.173 -17.836 1.00 95.00 110 GLN A CA 1
ATOM 854 C C . GLN A 1 110 ? 6.271 3.639 -17.882 1.00 95.00 110 GLN A C 1
ATOM 856 O O . GLN A 1 110 ? 6.684 3.012 -16.906 1.00 95.00 110 GLN A O 1
ATOM 861 N N . HIS A 1 111 ? 5.820 3.031 -18.988 1.00 97.25 111 HIS A N 1
ATOM 862 C CA . HIS A 1 111 ? 5.545 1.592 -19.078 1.00 97.25 111 HIS A CA 1
ATOM 863 C C . HIS A 1 111 ? 6.769 0.738 -18.780 1.00 97.25 111 HIS A C 1
ATOM 865 O O . HIS A 1 111 ? 6.650 -0.218 -18.022 1.00 97.25 111 HIS A O 1
ATOM 871 N N . ASP A 1 112 ? 7.945 1.102 -19.290 1.00 97.38 112 ASP A N 1
ATOM 872 C CA . ASP A 1 112 ? 9.164 0.319 -19.060 1.00 97.38 112 ASP A CA 1
ATOM 873 C C . ASP A 1 112 ? 9.524 0.253 -17.572 1.00 97.38 112 ASP A C 1
ATOM 875 O O . ASP A 1 112 ? 9.785 -0.821 -17.030 1.00 97.38 112 ASP A O 1
ATOM 879 N N . LEU A 1 113 ? 9.480 1.394 -16.879 1.00 96.44 113 LEU A N 1
ATOM 880 C CA . LEU A 1 113 ? 9.821 1.467 -15.460 1.00 96.44 113 LEU A CA 1
ATOM 881 C C . LEU A 1 113 ? 8.774 0.764 -14.587 1.00 96.44 113 LEU A C 1
ATOM 883 O O . LEU A 1 113 ? 9.126 0.032 -13.661 1.00 96.44 113 LEU A O 1
ATOM 887 N N . VAL A 1 114 ? 7.493 0.955 -14.910 1.00 97.44 114 VAL A N 1
ATOM 888 C CA . VAL A 1 114 ? 6.374 0.269 -14.253 1.00 97.44 114 VAL A CA 1
ATOM 889 C C . VAL A 1 114 ? 6.523 -1.242 -14.434 1.00 97.44 114 VAL A C 1
ATOM 891 O O . VAL A 1 114 ? 6.503 -1.978 -13.452 1.00 97.44 114 VAL A O 1
ATOM 894 N N . ARG A 1 115 ? 6.752 -1.713 -15.665 1.00 98.12 115 ARG A N 1
ATOM 895 C CA . ARG A 1 115 ? 6.929 -3.134 -15.982 1.00 98.12 115 ARG A CA 1
ATOM 896 C C . ARG A 1 115 ? 8.099 -3.743 -15.221 1.00 98.12 115 ARG A C 1
ATOM 898 O O . ARG A 1 115 ? 7.946 -4.832 -14.677 1.00 98.12 115 ARG A O 1
ATOM 905 N N . LEU A 1 116 ? 9.235 -3.048 -15.133 1.00 97.69 116 LEU A N 1
ATOM 906 C CA . LEU A 1 116 ? 10.373 -3.507 -14.335 1.00 97.69 116 LEU A CA 1
ATOM 907 C C . LEU A 1 116 ? 9.999 -3.678 -12.858 1.00 97.69 116 LEU A C 1
ATOM 909 O O . LEU A 1 116 ? 10.372 -4.681 -12.256 1.00 97.69 116 LEU A O 1
ATOM 913 N N . ALA A 1 117 ? 9.246 -2.740 -12.276 1.00 97.12 117 ALA A N 1
ATOM 914 C CA . ALA A 1 117 ? 8.780 -2.860 -10.896 1.00 97.12 117 ALA A CA 1
ATOM 915 C C . ALA A 1 117 ? 7.809 -4.043 -10.717 1.00 97.12 117 ALA A C 1
ATOM 917 O O . ALA A 1 117 ? 7.958 -4.806 -9.765 1.00 97.12 117 ALA A O 1
ATOM 918 N N . LEU A 1 118 ? 6.878 -4.256 -11.656 1.00 97.81 118 LEU A N 1
ATOM 919 C CA . LEU A 1 118 ? 5.965 -5.408 -11.631 1.00 97.81 118 LEU A CA 1
ATOM 920 C C . LEU A 1 118 ? 6.721 -6.739 -11.716 1.00 97.81 118 LEU A C 1
ATOM 922 O O . LEU A 1 118 ? 6.440 -7.659 -10.957 1.00 97.81 118 LEU A O 1
ATOM 926 N N . GLN A 1 119 ? 7.729 -6.829 -12.583 1.00 97.19 119 GLN A N 1
ATOM 927 C CA . GLN A 1 119 ? 8.566 -8.024 -12.736 1.00 97.19 119 GLN A CA 1
ATOM 928 C C . GLN A 1 119 ? 9.418 -8.339 -11.501 1.00 97.19 119 GLN A C 1
ATOM 930 O O . GLN A 1 119 ? 9.911 -9.459 -11.364 1.00 97.19 119 GLN A O 1
ATOM 935 N N . ARG A 1 120 ? 9.627 -7.369 -10.601 1.00 96.75 120 ARG A N 1
ATOM 936 C CA . ARG A 1 120 ? 10.326 -7.608 -9.334 1.00 96.75 120 ARG A CA 1
ATOM 937 C C . ARG A 1 120 ? 9.448 -8.278 -8.290 1.00 96.75 120 ARG A C 1
ATOM 939 O O . ARG A 1 120 ? 10.029 -8.858 -7.376 1.00 96.75 120 ARG A O 1
ATOM 946 N N . ALA A 1 121 ? 8.124 -8.214 -8.421 1.00 97.19 121 ALA A N 1
ATOM 947 C CA . ALA A 1 121 ? 7.194 -8.801 -7.469 1.00 97.19 121 ALA A CA 1
ATOM 948 C C . ALA A 1 121 ? 7.181 -10.334 -7.568 1.00 97.19 121 ALA A C 1
ATOM 950 O O . ALA A 1 121 ? 6.948 -10.897 -8.633 1.00 97.19 121 ALA A O 1
ATOM 951 N N . GLN A 1 122 ? 7.409 -11.013 -6.443 1.00 97.19 122 GLN A N 1
ATOM 952 C CA . GLN A 1 122 ? 7.246 -12.470 -6.322 1.00 97.19 122 GLN A CA 1
ATOM 953 C C . GLN A 1 122 ? 5.789 -12.836 -6.047 1.00 97.19 122 GLN A C 1
ATOM 955 O O . GLN A 1 122 ? 5.366 -13.951 -6.334 1.00 97.19 122 GLN A O 1
ATOM 960 N N . TYR A 1 123 ? 5.024 -11.893 -5.501 1.00 97.62 123 TYR A N 1
ATOM 961 C CA . TYR A 1 123 ? 3.583 -11.994 -5.361 1.00 97.62 123 TYR A CA 1
ATOM 962 C C . TYR A 1 123 ? 2.960 -10.662 -5.763 1.00 97.62 123 TYR A C 1
ATOM 964 O O . TYR A 1 123 ? 3.209 -9.639 -5.119 1.00 97.62 123 TYR A O 1
ATOM 972 N N . LEU A 1 124 ? 2.172 -10.678 -6.835 1.00 98.25 124 LEU A N 1
ATOM 973 C CA . LEU A 1 124 ? 1.528 -9.500 -7.393 1.00 98.25 124 LEU A CA 1
ATOM 974 C C . LEU A 1 124 ? 0.016 -9.629 -7.218 1.00 98.25 124 LEU A C 1
ATOM 976 O O . LEU A 1 124 ? -0.634 -10.468 -7.840 1.00 98.25 124 LEU A O 1
ATOM 980 N N . SER A 1 125 ? -0.545 -8.798 -6.343 1.00 97.94 125 SER A N 1
ATOM 981 C CA . SER A 1 125 ? -1.986 -8.746 -6.121 1.00 97.94 125 SER A CA 1
ATOM 982 C C . SER A 1 125 ? -2.512 -7.319 -6.143 1.00 97.94 125 SER A C 1
ATOM 984 O O . SER A 1 125 ? -1.772 -6.374 -5.874 1.00 97.94 125 SER A O 1
ATOM 986 N N . VAL A 1 126 ? -3.793 -7.173 -6.463 1.00 98.25 126 VAL A N 1
ATOM 987 C CA . VAL A 1 126 ? -4.544 -5.912 -6.433 1.00 98.25 126 VAL A CA 1
ATOM 988 C C . VAL A 1 126 ? -5.926 -6.155 -5.839 1.00 98.25 126 VAL A C 1
ATOM 990 O O . VAL A 1 126 ? -6.394 -7.293 -5.793 1.00 98.25 126 VAL A O 1
ATOM 993 N N . ARG A 1 127 ? -6.588 -5.095 -5.369 1.00 96.62 127 ARG A N 1
ATOM 994 C CA . ARG A 1 127 ? -7.867 -5.253 -4.654 1.00 96.62 127 ARG A CA 1
ATOM 995 C C . ARG A 1 127 ? -9.122 -5.345 -5.529 1.00 96.62 127 ARG A C 1
ATOM 997 O O . ARG A 1 127 ? -10.196 -5.672 -5.031 1.00 96.62 127 ARG A O 1
ATOM 1004 N N . ASP A 1 128 ? -9.018 -4.957 -6.797 1.00 96.44 128 ASP A N 1
ATOM 1005 C CA . ASP A 1 128 ? -10.157 -4.832 -7.705 1.00 96.44 128 ASP A CA 1
ATOM 1006 C C . ASP A 1 128 ? -9.748 -5.068 -9.167 1.00 96.44 128 ASP A C 1
ATOM 1008 O O . ASP A 1 128 ? -8.576 -4.940 -9.530 1.00 96.44 128 ASP A O 1
ATOM 1012 N N . GLU A 1 129 ? -10.723 -5.433 -10.005 1.00 97.62 129 GLU A N 1
ATOM 1013 C CA . GLU A 1 129 ? -10.482 -5.779 -11.413 1.00 97.62 129 GLU A CA 1
ATOM 1014 C C . GLU A 1 129 ? -9.983 -4.577 -12.224 1.00 97.62 129 GLU A C 1
ATOM 1016 O O . GLU A 1 129 ? -9.078 -4.724 -13.036 1.00 97.62 129 GLU A O 1
ATOM 1021 N N . GLY A 1 130 ? -10.487 -3.367 -11.951 1.00 97.44 130 GLY A N 1
ATOM 1022 C CA . GLY A 1 130 ? -10.023 -2.160 -12.646 1.00 97.44 130 GLY A CA 1
ATOM 1023 C C . GLY A 1 130 ? -8.533 -1.903 -12.414 1.00 97.44 130 GLY A C 1
ATOM 1024 O O . GLY A 1 130 ? -7.796 -1.564 -13.338 1.00 97.44 130 GLY A O 1
ATOM 1025 N N . SER A 1 131 ? -8.054 -2.149 -11.193 1.00 97.81 131 SER A N 1
ATOM 1026 C CA . SER A 1 131 ? -6.629 -2.085 -10.881 1.00 97.81 131 SER A CA 1
ATOM 1027 C C . SER A 1 131 ? -5.819 -3.117 -11.669 1.00 97.81 131 SER A C 1
ATOM 1029 O O . SER A 1 131 ? -4.729 -2.800 -12.145 1.00 97.81 131 SER A O 1
ATOM 1031 N N . ARG A 1 132 ? -6.349 -4.335 -11.840 1.00 98.44 132 ARG A N 1
ATOM 1032 C CA . ARG A 1 132 ? -5.713 -5.397 -12.633 1.00 98.44 132 ARG A CA 1
ATOM 1033 C C . ARG A 1 132 ? -5.637 -5.011 -14.105 1.00 98.44 132 ARG A C 1
ATOM 1035 O O . ARG A 1 132 ? -4.566 -5.111 -14.695 1.00 98.44 132 ARG A O 1
ATOM 1042 N N . GLU A 1 133 ? -6.731 -4.517 -14.674 1.00 98.25 133 GLU A N 1
ATOM 1043 C CA . GLU A 1 133 ? -6.797 -4.057 -16.063 1.00 98.25 133 GLU A CA 1
ATOM 1044 C C . GLU A 1 133 ? -5.742 -2.981 -16.362 1.00 98.25 133 GLU A C 1
ATOM 1046 O O . GLU A 1 133 ? -5.042 -3.066 -17.372 1.00 98.25 133 GLU A O 1
ATOM 1051 N N . TYR A 1 134 ? -5.550 -2.010 -15.461 1.00 98.19 134 TYR A N 1
ATOM 1052 C CA . TYR A 1 134 ? -4.531 -0.971 -15.640 1.00 98.19 134 TYR A CA 1
ATOM 1053 C C . TYR A 1 134 ? -3.097 -1.512 -15.644 1.00 98.19 134 TYR A C 1
ATOM 1055 O O . TYR A 1 134 ? -2.254 -0.992 -16.375 1.00 98.19 134 TYR A O 1
ATOM 1063 N N . LEU A 1 135 ? -2.804 -2.545 -14.851 1.00 98.19 135 LEU A N 1
ATOM 1064 C CA . LEU A 1 135 ? -1.486 -3.188 -14.858 1.00 98.19 135 LEU A CA 1
ATOM 1065 C C . LEU A 1 135 ? -1.285 -4.070 -16.095 1.00 98.19 135 LEU A C 1
ATOM 1067 O O . LEU A 1 135 ? -0.178 -4.111 -16.631 1.00 98.19 135 LEU A O 1
ATOM 1071 N N . LEU A 1 136 ? -2.342 -4.727 -16.582 1.00 98.38 136 LEU A N 1
ATOM 1072 C CA . LEU A 1 136 ? -2.289 -5.542 -17.798 1.00 98.38 136 LEU A CA 1
ATOM 1073 C C . LEU A 1 136 ? -2.078 -4.704 -19.071 1.00 98.38 136 LEU A C 1
ATOM 1075 O O . LEU A 1 136 ? -1.463 -5.206 -20.007 1.00 98.38 136 LEU A O 1
ATOM 1079 N N . ASP A 1 137 ? -2.483 -3.425 -19.111 1.00 98.06 137 ASP A N 1
ATOM 1080 C CA . ASP A 1 137 ? -2.087 -2.507 -20.206 1.00 98.06 137 ASP A CA 1
ATOM 1081 C C . ASP A 1 137 ? -0.562 -2.300 -20.273 1.00 98.06 137 ASP A C 1
ATOM 1083 O O . ASP A 1 137 ? -0.014 -2.030 -21.344 1.00 98.06 137 ASP A O 1
ATOM 1087 N N . VAL A 1 138 ? 0.137 -2.446 -19.142 1.00 98.19 138 VAL A N 1
ATOM 1088 C CA . VAL A 1 138 ? 1.595 -2.286 -19.055 1.00 98.19 138 VAL A CA 1
ATOM 1089 C C . VAL A 1 138 ? 2.330 -3.613 -19.252 1.00 98.19 138 VAL A C 1
ATOM 1091 O O . VAL A 1 138 ? 3.348 -3.673 -19.947 1.00 98.19 138 VAL A O 1
ATOM 1094 N N . TRP A 1 139 ? 1.833 -4.691 -18.646 1.00 98.31 139 TRP A N 1
ATOM 1095 C CA . TRP A 1 139 ? 2.388 -6.034 -18.792 1.00 98.31 139 TRP A CA 1
ATOM 1096 C C . TRP A 1 139 ? 1.260 -7.067 -18.955 1.00 98.31 139 TRP A C 1
ATOM 1098 O O . TRP A 1 139 ? 0.784 -7.614 -17.961 1.00 98.31 139 TRP A O 1
ATOM 1108 N N . PRO A 1 140 ? 0.852 -7.367 -20.205 1.00 97.88 140 PRO A N 1
ATOM 1109 C CA . PRO A 1 140 ? -0.291 -8.244 -20.484 1.00 97.88 140 PRO A CA 1
ATOM 1110 C C . PRO A 1 140 ? -0.155 -9.678 -19.960 1.00 97.88 140 PRO A C 1
ATOM 1112 O O . PRO A 1 140 ? -1.158 -10.324 -19.676 1.00 97.88 140 PRO A O 1
ATOM 1115 N N . ASP A 1 141 ? 1.078 -10.169 -19.823 1.00 97.19 141 ASP A N 1
ATOM 1116 C CA . ASP A 1 141 ? 1.368 -11.532 -19.361 1.00 97.19 141 ASP A CA 1
ATOM 1117 C C . ASP A 1 141 ? 1.597 -11.613 -17.840 1.00 97.19 141 ASP A C 1
ATOM 1119 O O . ASP A 1 141 ? 2.076 -12.632 -17.342 1.00 97.19 141 ASP A O 1
ATOM 1123 N N . ALA A 1 142 ? 1.343 -10.531 -17.097 1.00 97.50 142 ALA A N 1
ATOM 1124 C CA . ALA A 1 142 ? 1.530 -10.513 -15.653 1.00 97.50 142 ALA A CA 1
ATOM 1125 C C . ALA A 1 142 ? 0.535 -11.453 -14.953 1.00 97.50 142 ALA A C 1
ATOM 1127 O O . ALA A 1 142 ? -0.677 -11.369 -15.165 1.00 97.50 142 ALA A O 1
ATOM 1128 N N . ASP A 1 143 ? 1.042 -12.299 -14.056 1.00 97.88 143 ASP A N 1
ATOM 1129 C CA . ASP A 1 143 ? 0.204 -13.082 -13.148 1.00 97.88 143 ASP A CA 1
ATOM 1130 C C . ASP A 1 143 ? -0.222 -12.203 -11.964 1.00 97.88 143 ASP A C 1
ATOM 1132 O O . ASP A 1 143 ? 0.553 -11.951 -11.040 1.00 97.88 143 ASP A O 1
ATOM 1136 N N . ILE A 1 144 ? -1.437 -11.655 -12.049 1.00 98.44 144 ILE A N 1
ATOM 1137 C CA . ILE A 1 144 ? -1.985 -10.704 -11.077 1.00 98.44 144 ILE A CA 1
ATOM 1138 C C . ILE A 1 144 ? -3.207 -11.321 -10.409 1.00 98.44 144 ILE A C 1
ATOM 1140 O O . ILE A 1 144 ? -4.244 -11.519 -11.050 1.00 98.44 144 ILE A O 1
ATOM 1144 N N . SER A 1 145 ? -3.109 -11.545 -9.100 1.00 98.38 145 SER A N 1
ATOM 1145 C CA . SER A 1 145 ? -4.234 -11.990 -8.276 1.00 98.38 145 SER A CA 1
ATOM 1146 C C . SER A 1 145 ? -5.131 -10.818 -7.872 1.00 98.38 145 SER A C 1
ATOM 1148 O O . SER A 1 145 ? -4.652 -9.823 -7.330 1.00 98.38 145 SER A O 1
ATOM 1150 N N . VAL A 1 146 ? -6.444 -10.946 -8.070 1.00 98.19 146 VAL A N 1
ATOM 1151 C CA . VAL A 1 146 ? -7.426 -10.011 -7.496 1.00 98.19 146 VAL A CA 1
ATOM 1152 C C . VAL A 1 146 ? -7.923 -10.580 -6.174 1.00 98.19 146 VAL A C 1
ATOM 1154 O O . VAL A 1 146 ? -8.488 -11.673 -6.144 1.00 98.19 146 VAL A O 1
ATOM 1157 N N . VAL A 1 147 ? -7.698 -9.860 -5.077 1.00 96.44 147 VAL A N 1
ATOM 1158 C CA . VAL A 1 147 ? -8.041 -10.306 -3.715 1.00 96.44 147 VAL A CA 1
ATOM 1159 C C . VAL A 1 147 ? -8.762 -9.195 -2.946 1.00 96.44 147 VAL A C 1
ATOM 1161 O O . VAL A 1 147 ? -8.589 -8.034 -3.286 1.00 96.44 147 VAL A O 1
ATOM 1164 N N . PRO A 1 148 ? -9.559 -9.480 -1.904 1.00 92.50 148 PRO A N 1
ATOM 1165 C CA . PRO A 1 148 ? -10.163 -8.420 -1.095 1.00 92.50 148 PRO A CA 1
ATOM 1166 C C . PRO A 1 148 ? -9.118 -7.504 -0.435 1.00 92.50 148 PRO A C 1
ATOM 1168 O O . PRO A 1 148 ? -8.025 -7.948 -0.082 1.00 92.50 148 PRO A O 1
ATOM 1171 N N . ASP A 1 149 ? -9.476 -6.234 -0.213 1.00 90.69 149 ASP A N 1
ATOM 1172 C CA . ASP A 1 149 ? -8.655 -5.307 0.579 1.00 90.69 149 ASP A CA 1
ATOM 1173 C C . ASP A 1 149 ? -8.400 -5.891 1.984 1.00 90.69 149 ASP A C 1
ATOM 1175 O O . ASP A 1 149 ? -9.300 -6.462 2.605 1.00 90.69 149 ASP A O 1
ATOM 1179 N N . SER A 1 150 ? -7.178 -5.768 2.509 1.00 88.56 150 SER A N 1
ATOM 1180 C CA . SER A 1 150 ? -6.813 -6.407 3.780 1.00 88.56 150 SER A CA 1
ATOM 1181 C C . SER A 1 150 ? -7.573 -5.854 4.991 1.00 88.56 150 SER A C 1
ATOM 1183 O O . SER A 1 150 ? -7.639 -6.527 6.021 1.00 88.56 150 SER A O 1
ATOM 1185 N N . ALA A 1 151 ? -8.202 -4.680 4.874 1.00 86.62 151 ALA A N 1
ATOM 1186 C CA . ALA A 1 151 ? -9.113 -4.162 5.888 1.00 86.62 151 ALA A CA 1
ATOM 1187 C C . ALA A 1 151 ? -10.386 -5.018 6.056 1.00 86.62 151 ALA A C 1
ATOM 1189 O O . ALA A 1 151 ? -11.032 -4.944 7.097 1.00 86.62 151 ALA A O 1
ATOM 1190 N N . TRP A 1 152 ? -10.737 -5.885 5.099 1.00 87.50 152 TRP A N 1
ATOM 1191 C CA . TRP A 1 152 ? -11.846 -6.834 5.277 1.00 87.50 152 TRP A CA 1
ATOM 1192 C C . TRP A 1 152 ? -11.581 -7.880 6.364 1.00 87.50 152 TRP A C 1
ATOM 1194 O O . TRP A 1 152 ? -12.526 -8.472 6.865 1.00 87.50 152 TRP A O 1
ATOM 1204 N N . ALA A 1 153 ? -10.320 -8.098 6.748 1.00 85.56 153 ALA A N 1
ATOM 1205 C CA . ALA A 1 153 ? -9.942 -9.057 7.785 1.00 85.56 153 ALA A CA 1
ATOM 1206 C C . ALA A 1 153 ? -9.797 -8.423 9.183 1.00 85.56 153 ALA A C 1
ATOM 1208 O O . ALA A 1 153 ? -9.186 -9.031 10.062 1.00 85.56 153 ALA A O 1
ATOM 1209 N N . LEU A 1 154 ? -10.291 -7.195 9.395 1.00 85.19 154 LEU A N 1
ATOM 1210 C CA . LEU A 1 154 ? -10.187 -6.491 10.682 1.00 85.19 154 LEU A CA 1
ATOM 1211 C C . LEU A 1 154 ? -10.808 -7.298 11.839 1.00 85.19 154 LEU A C 1
ATOM 1213 O O . LEU A 1 154 ? -10.192 -7.429 12.893 1.00 85.19 154 LEU A O 1
ATOM 1217 N N . ASP A 1 155 ? -11.983 -7.888 11.636 1.00 84.62 155 ASP A N 1
ATOM 1218 C CA . ASP A 1 155 ? -12.701 -8.689 12.642 1.00 84.62 155 ASP A CA 1
ATOM 1219 C C . ASP A 1 155 ? -11.983 -9.997 13.024 1.00 84.62 155 ASP A C 1
ATOM 1221 O O . ASP A 1 155 ? -12.199 -10.546 14.101 1.00 84.62 155 ASP A O 1
ATOM 1225 N N . GLN A 1 156 ? -11.090 -10.481 12.162 1.00 86.62 156 GLN A N 1
ATOM 1226 C CA . GLN A 1 156 ? -10.238 -11.645 12.414 1.00 86.62 156 GLN A CA 1
ATOM 1227 C C . GLN A 1 156 ? -8.913 -11.279 13.091 1.00 86.62 156 GLN A C 1
ATOM 1229 O O . GLN A 1 156 ? -8.175 -12.166 13.519 1.00 86.62 156 GLN A O 1
ATOM 1234 N N . LEU A 1 157 ? -8.557 -9.993 13.113 1.00 87.38 157 LEU A N 1
ATOM 1235 C CA . LEU A 1 157 ? -7.259 -9.503 13.582 1.00 87.38 157 LEU A CA 1
ATOM 1236 C C . LEU A 1 157 ? -7.308 -8.864 14.967 1.00 87.38 157 LEU A C 1
ATOM 1238 O O . LEU A 1 157 ? -6.302 -8.877 15.682 1.00 87.38 157 LEU A O 1
ATOM 1242 N N . TRP A 1 158 ? -8.463 -8.321 15.334 1.00 90.50 158 TRP A N 1
ATOM 1243 C CA . TRP A 1 158 ? -8.738 -7.806 16.665 1.00 90.50 158 TRP A CA 1
ATOM 1244 C C . TRP A 1 158 ? -9.938 -8.535 17.240 1.00 90.50 158 TRP A C 1
ATOM 1246 O O . TRP A 1 158 ? -10.965 -8.693 16.582 1.00 90.50 158 TRP A O 1
ATOM 1256 N N . SER A 1 159 ? -9.803 -8.967 18.486 1.00 91.31 159 SER A N 1
ATOM 1257 C CA . SER A 1 159 ? -10.919 -9.519 19.237 1.00 91.31 159 SER A CA 1
ATOM 1258 C C . SER A 1 159 ? -12.008 -8.466 19.439 1.00 91.31 159 SER A C 1
ATOM 1260 O O . SER A 1 159 ? -11.748 -7.262 19.481 1.00 91.31 159 SER A O 1
ATOM 1262 N N . GLN A 1 160 ? -13.242 -8.929 19.633 1.00 90.56 160 GLN A N 1
ATOM 1263 C CA . GLN A 1 160 ? -14.362 -8.046 19.950 1.00 90.56 160 GLN A CA 1
ATOM 1264 C C . GLN A 1 160 ? -14.081 -7.183 21.194 1.00 90.56 160 GLN A C 1
ATOM 1266 O O . GLN A 1 160 ? -14.459 -6.017 21.212 1.00 90.56 160 GLN A O 1
ATOM 1271 N N . ASN A 1 161 ? -13.365 -7.724 22.187 1.00 93.00 161 ASN A N 1
ATOM 1272 C CA . ASN A 1 161 ? -12.970 -6.981 23.386 1.00 93.00 161 ASN A CA 1
ATOM 1273 C C . ASN A 1 161 ? -11.967 -5.865 23.066 1.00 93.00 161 ASN A C 1
ATOM 1275 O O . ASN A 1 161 ? -12.195 -4.736 23.476 1.00 93.00 161 ASN A O 1
ATOM 1279 N N . GLU A 1 162 ? -10.914 -6.134 22.281 1.00 91.38 162 GLU A N 1
ATOM 1280 C CA . GLU A 1 162 ? -9.958 -5.091 21.860 1.00 91.38 162 GLU A CA 1
ATOM 1281 C C . GLU A 1 162 ? -10.661 -3.955 21.094 1.00 91.38 162 GLU A C 1
ATOM 1283 O O . GLU A 1 162 ? -10.338 -2.780 21.274 1.00 91.38 162 GLU A O 1
ATOM 1288 N N . LEU A 1 163 ? -11.629 -4.293 20.234 1.00 89.25 163 LEU A N 1
ATOM 1289 C CA . LEU A 1 163 ? -12.409 -3.302 19.490 1.00 89.25 163 LEU A CA 1
ATOM 1290 C C . LEU A 1 163 ? -13.340 -2.498 20.408 1.00 89.25 163 LEU A C 1
ATOM 1292 O O . LEU A 1 163 ? -13.451 -1.284 20.240 1.00 89.25 163 LEU A O 1
ATOM 1296 N N . GLN A 1 164 ? -13.976 -3.156 21.379 1.00 90.50 164 GLN A N 1
ATOM 1297 C CA . GLN A 1 164 ? -14.841 -2.515 22.367 1.00 90.50 164 GLN A CA 1
ATOM 1298 C C . GLN A 1 164 ? -14.048 -1.556 23.267 1.00 90.50 164 GLN A C 1
ATOM 1300 O O . GLN A 1 164 ? -14.451 -0.409 23.438 1.00 90.50 164 GLN A O 1
ATOM 1305 N N . GLU A 1 165 ? -12.880 -1.974 23.756 1.00 92.56 165 GLU A N 1
ATOM 1306 C CA . GLU A 1 165 ? -11.974 -1.131 24.544 1.00 92.56 165 GLU A CA 1
ATOM 1307 C C . GLU A 1 165 ? -11.508 0.097 23.746 1.00 92.56 165 GLU A C 1
ATOM 1309 O O . GLU A 1 165 ? -11.514 1.220 24.254 1.00 92.56 165 GLU A O 1
ATOM 1314 N N . ALA A 1 166 ? -11.146 -0.082 22.470 1.00 89.56 166 ALA A N 1
ATOM 1315 C CA . ALA A 1 166 ? -10.759 1.029 21.600 1.00 89.56 166 ALA A CA 1
ATOM 1316 C C . ALA A 1 166 ? -11.924 2.004 21.343 1.00 89.56 166 ALA A C 1
ATOM 1318 O O . ALA A 1 166 ? -11.716 3.219 21.266 1.00 89.56 166 ALA A O 1
ATOM 1319 N N . TYR A 1 167 ? -13.145 1.481 21.220 1.00 90.44 167 TYR A N 1
ATOM 1320 C CA . TYR A 1 167 ? -14.362 2.269 21.055 1.00 90.44 167 TYR A CA 1
ATOM 1321 C C . TYR A 1 167 ? -14.685 3.085 22.317 1.00 90.44 167 TYR A C 1
ATOM 1323 O O . TYR A 1 167 ? -14.893 4.294 22.226 1.00 90.44 167 TYR A O 1
ATOM 1331 N N . GLU A 1 168 ? -14.624 2.479 23.501 1.00 92.06 168 GLU A N 1
ATOM 1332 C CA . GLU A 1 168 ? -14.808 3.163 24.791 1.00 92.06 168 GLU A CA 1
ATOM 1333 C C . GLU A 1 168 ? -13.745 4.249 25.023 1.00 92.06 168 GLU A C 1
ATOM 1335 O O . GLU A 1 168 ? -14.051 5.375 25.437 1.00 92.06 168 GLU A O 1
ATOM 1340 N N . ALA A 1 169 ? -12.487 3.948 24.685 1.00 91.62 169 ALA A N 1
ATOM 1341 C CA . ALA A 1 169 ? -11.388 4.902 24.767 1.00 91.62 169 ALA A CA 1
ATOM 1342 C C . ALA A 1 169 ? -11.589 6.110 23.835 1.00 91.62 169 ALA A C 1
ATOM 1344 O O . ALA A 1 169 ? -11.235 7.233 24.204 1.00 91.62 169 ALA A O 1
ATOM 1345 N N . LEU A 1 170 ? -12.181 5.916 22.648 1.00 90.12 170 LEU A N 1
ATOM 1346 C CA . LEU A 1 170 ? -12.508 7.009 21.729 1.00 90.12 170 LEU A CA 1
ATOM 1347 C C . LEU A 1 170 ? -13.504 7.993 22.357 1.00 90.12 170 LEU A C 1
ATOM 1349 O O . LEU A 1 170 ? -13.235 9.192 22.345 1.00 90.12 170 LEU A O 1
ATOM 1353 N N . PHE A 1 171 ? -14.615 7.508 22.917 1.00 91.56 171 PHE A N 1
ATOM 1354 C CA . PHE A 1 171 ? -15.632 8.367 23.544 1.00 91.56 171 PHE A CA 1
ATOM 1355 C C . PHE A 1 171 ? -15.116 9.057 24.801 1.00 91.56 171 PHE A C 1
ATOM 1357 O O . PHE A 1 171 ? -15.352 10.251 24.986 1.00 91.56 171 PHE A O 1
ATOM 1364 N N . THR A 1 172 ? -14.322 8.344 25.603 1.00 92.56 172 THR A N 1
ATOM 1365 C CA . THR A 1 172 ? -13.634 8.922 26.764 1.00 92.56 172 THR A CA 1
ATOM 1366 C C . THR A 1 172 ? -12.725 10.074 26.339 1.00 92.56 172 THR A C 1
ATOM 1368 O O . THR A 1 172 ? -12.779 11.152 26.922 1.00 92.56 172 THR A O 1
ATOM 1371 N N . ARG A 1 173 ? -11.925 9.880 25.281 1.00 90.50 173 ARG A N 1
ATOM 1372 C CA . ARG A 1 173 ? -11.029 10.912 24.740 1.00 90.50 173 ARG A CA 1
ATOM 1373 C C . ARG A 1 173 ? -11.777 12.109 24.154 1.00 90.50 173 ARG A C 1
ATOM 1375 O O . ARG A 1 173 ? -11.254 13.216 24.197 1.00 90.50 173 ARG A O 1
ATOM 1382 N N . LEU A 1 174 ? -12.947 11.884 23.560 1.00 89.25 174 LEU A N 1
ATOM 1383 C CA . LEU A 1 174 ? -13.776 12.949 22.998 1.00 89.25 174 LEU A CA 1
ATOM 1384 C C . LEU A 1 174 ? -14.614 13.679 24.054 1.00 89.25 174 LEU A C 1
ATOM 1386 O O . LEU A 1 174 ? -15.229 14.683 23.714 1.00 89.25 174 LEU A O 1
ATOM 1390 N N . GLU A 1 175 ? -14.642 13.191 25.298 1.00 93.69 175 GLU A N 1
ATOM 1391 C CA . GLU A 1 175 ? -15.494 13.712 26.376 1.00 93.69 175 GLU A CA 1
ATOM 1392 C C . GLU A 1 175 ? -16.993 13.680 26.014 1.00 93.69 175 GLU A C 1
ATOM 1394 O O . GLU A 1 175 ? -17.775 14.545 26.406 1.00 93.69 175 GLU A O 1
ATOM 1399 N N . ILE A 1 176 ? -17.408 12.658 25.257 1.00 89.12 176 ILE A N 1
ATOM 1400 C CA . ILE A 1 176 ? -18.795 12.455 24.818 1.00 89.12 176 ILE A CA 1
ATOM 1401 C C . ILE A 1 176 ? -19.331 11.174 25.457 1.00 89.12 176 ILE A C 1
ATOM 1403 O O . ILE A 1 176 ? -18.647 10.152 25.493 1.00 89.12 176 ILE A O 1
ATOM 1407 N N . THR A 1 177 ? -20.575 11.202 25.939 1.00 89.81 177 THR A N 1
ATOM 1408 C CA . THR A 1 177 ? -21.256 9.992 26.411 1.00 89.81 177 THR A CA 1
ATOM 1409 C C . THR A 1 177 ? -21.438 9.012 25.258 1.00 89.81 177 THR A C 1
ATOM 1411 O O . THR A 1 177 ? -22.000 9.361 24.222 1.00 89.81 177 THR A O 1
ATOM 1414 N N . GLN A 1 178 ? -20.975 7.778 25.447 1.00 88.31 178 GLN A N 1
ATOM 1415 C CA . GLN A 1 178 ? -21.118 6.727 24.449 1.00 88.31 178 GLN A CA 1
ATOM 1416 C C . GLN A 1 178 ? -22.605 6.444 24.172 1.00 88.31 178 GLN A C 1
ATOM 1418 O O . GLN A 1 178 ? -23.334 6.105 25.107 1.00 88.31 178 GLN A O 1
ATOM 1423 N N . PRO A 1 179 ? -23.065 6.555 22.913 1.00 87.06 179 PRO A N 1
ATOM 1424 C CA . PRO A 1 179 ? -24.422 6.182 22.542 1.00 87.06 179 PRO A CA 1
ATOM 1425 C C . PRO A 1 179 ? -24.549 4.660 22.372 1.00 87.06 179 PRO A C 1
ATOM 1427 O O . PRO A 1 179 ? -23.565 3.964 22.101 1.00 87.06 179 PRO A O 1
ATOM 1430 N N . ASP A 1 180 ? -25.784 4.152 22.432 1.00 86.56 180 ASP A N 1
ATOM 1431 C CA . ASP A 1 180 ? -26.093 2.732 22.190 1.00 86.56 180 ASP A CA 1
ATOM 1432 C C . ASP A 1 180 ? -25.706 2.281 20.772 1.00 86.56 180 ASP A C 1
ATOM 1434 O O . ASP A 1 180 ? -25.378 1.117 20.535 1.00 86.56 180 ASP A O 1
ATOM 1438 N N . ARG A 1 181 ? -25.767 3.200 19.800 1.00 85.19 181 ARG A N 1
ATOM 1439 C CA . ARG A 1 181 ? -25.443 2.955 18.391 1.00 85.19 181 ARG A CA 1
ATOM 1440 C C . ARG A 1 181 ? -24.732 4.168 17.807 1.00 85.19 181 ARG A C 1
ATOM 1442 O O . ARG A 1 181 ? -25.157 5.297 18.028 1.00 85.19 181 ARG A O 1
ATOM 1449 N N . THR A 1 182 ? -23.709 3.915 16.997 1.00 87.38 182 THR A N 1
ATOM 1450 C CA . THR A 1 182 ? -22.947 4.957 16.298 1.00 87.38 182 THR A CA 1
ATOM 1451 C C . THR A 1 182 ? -22.914 4.679 14.804 1.00 87.38 182 THR A C 1
ATOM 1453 O O . THR A 1 182 ? -22.801 3.530 14.375 1.00 87.38 182 THR A O 1
ATOM 1456 N N . VAL A 1 183 ? -22.967 5.746 14.009 1.00 84.69 183 VAL A N 1
ATOM 1457 C CA . VAL A 1 183 ? -22.651 5.725 12.578 1.00 84.69 183 VAL A CA 1
ATOM 1458 C C . VAL A 1 183 ? -21.529 6.726 12.335 1.00 84.69 183 VAL A C 1
ATOM 1460 O O . VAL A 1 183 ? -21.613 7.872 12.769 1.00 84.69 183 VAL A O 1
ATOM 1463 N N . ILE A 1 184 ? -20.469 6.294 11.652 1.00 85.00 184 ILE A N 1
ATOM 1464 C CA . ILE A 1 184 ? -19.323 7.147 11.326 1.00 85.00 184 ILE A CA 1
ATOM 1465 C C . ILE A 1 184 ? -19.431 7.583 9.869 1.00 85.00 184 ILE A C 1
ATOM 1467 O O . ILE A 1 184 ? -19.523 6.753 8.965 1.00 85.00 184 ILE A O 1
ATOM 1471 N N . PHE A 1 185 ? -19.360 8.893 9.641 1.00 84.56 185 PHE A N 1
ATOM 1472 C CA . PHE A 1 185 ? -19.309 9.477 8.307 1.00 84.56 185 PHE A CA 1
ATOM 1473 C C . PHE A 1 185 ? -17.909 10.021 8.036 1.00 84.56 185 PHE A C 1
ATOM 1475 O O . PHE A 1 185 ? -17.414 10.882 8.759 1.00 84.56 185 PHE A O 1
ATOM 1482 N N . HIS A 1 186 ? -17.278 9.545 6.964 1.00 82.31 186 HIS A N 1
ATOM 1483 C CA . HIS A 1 186 ? -16.052 10.141 6.447 1.00 82.31 186 HIS A CA 1
ATOM 1484 C C . HIS A 1 186 ? -16.401 11.077 5.289 1.00 82.31 186 HIS A C 1
ATOM 1486 O O . HIS A 1 186 ? -16.931 10.642 4.266 1.00 82.31 186 HIS A O 1
ATOM 1492 N N . ALA A 1 187 ? -16.098 12.365 5.447 1.00 81.69 187 ALA A N 1
ATOM 1493 C CA . ALA A 1 187 ? -16.326 13.372 4.423 1.00 81.69 187 ALA A CA 1
ATOM 1494 C C . ALA A 1 187 ? -14.999 13.982 3.974 1.00 81.69 187 ALA A C 1
ATOM 1496 O O . ALA A 1 187 ? -14.205 14.444 4.789 1.00 81.69 187 ALA A O 1
ATOM 1497 N N . ASN A 1 188 ? -14.774 14.019 2.661 1.00 79.81 188 ASN A N 1
ATOM 1498 C CA . ASN A 1 188 ? -13.672 14.787 2.097 1.00 79.81 188 ASN A CA 1
ATOM 1499 C C . ASN A 1 188 ? -14.158 16.216 1.841 1.00 79.81 188 ASN A C 1
ATOM 1501 O O . ASN A 1 188 ? -15.148 16.401 1.130 1.00 79.81 188 ASN A O 1
ATOM 1505 N N . GLU A 1 189 ? -13.452 17.206 2.387 1.00 80.06 189 GLU A N 1
ATOM 1506 C CA . GLU A 1 189 ? -13.818 18.626 2.319 1.00 80.06 189 GLU A CA 1
ATOM 1507 C C . GLU A 1 189 ? -14.121 19.095 0.888 1.00 80.06 189 GLU A C 1
ATOM 1509 O O . GLU A 1 189 ? -15.089 19.818 0.657 1.00 80.06 189 GLU A O 1
ATOM 1514 N N . ARG A 1 190 ? -13.394 18.573 -0.110 1.00 80.81 190 ARG A N 1
ATOM 1515 C CA . ARG A 1 190 ? -13.614 18.903 -1.530 1.00 80.81 190 ARG A CA 1
ATOM 1516 C C . ARG A 1 190 ? -15.008 18.540 -2.057 1.00 80.81 190 ARG A C 1
ATOM 1518 O O . ARG A 1 190 ? -15.418 19.064 -3.088 1.00 80.81 190 ARG A O 1
ATOM 1525 N N . TYR A 1 191 ? -15.716 17.625 -1.394 1.00 83.38 191 TYR A N 1
ATOM 1526 C CA . TYR A 1 191 ? -17.078 17.215 -1.748 1.00 83.38 191 TYR A CA 1
ATOM 1527 C C . TYR A 1 191 ? -18.156 17.945 -0.938 1.00 83.38 191 TYR A C 1
ATOM 1529 O O . TYR A 1 191 ? -19.339 17.798 -1.239 1.00 83.38 191 TYR A O 1
ATOM 1537 N N . LEU A 1 192 ? -17.776 18.751 0.058 1.00 84.25 192 LEU A N 1
ATOM 1538 C CA . LEU A 1 192 ? -18.720 19.541 0.854 1.00 84.25 192 LEU A CA 1
ATOM 1539 C C . LEU A 1 192 ? -19.237 20.778 0.096 1.00 84.25 192 LEU A C 1
ATOM 1541 O O . LEU A 1 192 ? -20.256 21.365 0.472 1.00 84.25 192 LEU A O 1
ATOM 1545 N N . GLY A 1 193 ? -18.578 21.152 -1.008 1.00 84.12 193 GLY A N 1
ATOM 1546 C CA . GLY A 1 193 ? -18.928 22.325 -1.805 1.00 84.12 193 GLY A CA 1
ATOM 1547 C C . GLY A 1 193 ? -18.721 23.602 -0.995 1.00 84.12 193 GLY A C 1
ATOM 1548 O O . GLY A 1 193 ? -17.616 23.872 -0.543 1.00 84.12 193 GLY A O 1
ATOM 1549 N N . THR A 1 194 ? -19.785 24.386 -0.809 1.00 84.44 194 THR A N 1
ATOM 1550 C CA . THR A 1 194 ? -19.763 25.613 0.008 1.00 84.44 194 THR A CA 1
ATOM 1551 C C . THR A 1 194 ? -20.210 25.391 1.454 1.00 84.44 194 THR A C 1
ATOM 1553 O O . THR A 1 194 ? -20.303 26.358 2.205 1.00 84.44 194 THR A O 1
ATOM 1556 N N . LYS A 1 195 ? -20.566 24.159 1.838 1.00 87.06 195 LYS A N 1
ATOM 1557 C CA . LYS A 1 195 ? -21.041 23.853 3.192 1.00 87.06 195 LYS A CA 1
ATOM 1558 C C . LYS A 1 195 ? -19.860 23.567 4.107 1.00 87.06 195 LYS A C 1
ATOM 1560 O O . LYS A 1 195 ? -18.928 22.865 3.726 1.00 87.06 195 LYS A O 1
ATOM 1565 N N . SER A 1 196 ? -19.947 24.045 5.337 1.00 87.19 196 SER A N 1
ATOM 1566 C CA . SER A 1 196 ? -19.037 23.653 6.410 1.00 87.19 196 SER A CA 1
ATOM 1567 C C . SER A 1 196 ? -19.343 22.239 6.915 1.00 87.19 196 SER A C 1
ATOM 1569 O O . SER A 1 196 ? -20.479 21.759 6.838 1.00 87.19 196 SER A O 1
ATOM 1571 N N . LEU A 1 197 ? -18.336 21.578 7.496 1.00 86.19 197 LEU A N 1
ATOM 1572 C CA . LEU A 1 197 ? -18.510 20.268 8.130 1.00 86.19 197 LEU A CA 1
ATOM 1573 C C . LEU A 1 197 ? -19.586 20.312 9.228 1.00 86.19 197 LEU A C 1
ATOM 1575 O O . LEU A 1 197 ? -20.429 19.422 9.290 1.00 86.19 197 LEU A O 1
ATOM 1579 N N . SER A 1 198 ? -19.622 21.380 10.030 1.00 87.19 198 SER A N 1
ATOM 1580 C CA . SER A 1 198 ? -20.613 21.567 11.097 1.00 87.19 198 SER A CA 1
ATOM 1581 C C . SER A 1 198 ? -22.046 21.689 10.572 1.00 87.19 198 SER A C 1
ATOM 1583 O O . SER A 1 198 ? -22.983 21.228 11.218 1.00 87.19 198 SER A O 1
ATOM 1585 N N . GLU A 1 199 ? -22.252 22.301 9.401 1.00 88.25 199 GLU A N 1
ATOM 1586 C CA . GLU A 1 199 ? -23.577 22.358 8.771 1.00 88.25 199 GLU A CA 1
ATOM 1587 C C . GLU A 1 199 ? -24.037 20.996 8.260 1.00 88.25 199 GLU A C 1
ATOM 1589 O O . GLU A 1 199 ? -25.230 20.696 8.314 1.00 88.25 199 GLU A O 1
ATOM 1594 N N . VAL A 1 200 ? -23.111 20.180 7.752 1.00 88.81 200 VAL A N 1
ATOM 1595 C CA . VAL A 1 200 ? -23.420 18.813 7.325 1.00 88.81 200 VAL A CA 1
ATOM 1596 C C . VAL A 1 200 ? -23.699 17.924 8.533 1.00 88.81 200 VAL A C 1
ATOM 1598 O O . VAL A 1 200 ? -24.712 17.234 8.522 1.00 88.81 200 VAL A O 1
ATOM 1601 N N . ALA A 1 201 ? -22.879 18.005 9.584 1.00 87.50 201 ALA A N 1
ATOM 1602 C CA . ALA A 1 201 ? -23.086 17.278 10.836 1.00 87.50 201 ALA A CA 1
ATOM 1603 C C . ALA A 1 201 ? -24.469 17.575 11.433 1.00 87.50 201 ALA A C 1
ATOM 1605 O O . ALA A 1 201 ? -25.264 16.660 11.600 1.00 87.50 201 ALA A O 1
ATOM 1606 N N . ARG A 1 202 ? -24.836 18.857 11.574 1.00 87.75 202 ARG A N 1
ATOM 1607 C CA . ARG A 1 202 ? -26.156 19.255 12.097 1.00 87.75 202 ARG A CA 1
ATOM 1608 C C . ARG A 1 202 ? -27.323 18.682 11.290 1.00 87.75 202 ARG A C 1
ATOM 1610 O O . ARG A 1 202 ? -28.370 18.363 11.843 1.00 87.75 202 ARG A O 1
ATOM 1617 N N . LYS A 1 203 ? -27.169 18.579 9.965 1.00 87.31 203 LYS A N 1
ATOM 1618 C CA . LYS A 1 203 ? -28.191 17.969 9.103 1.00 87.31 203 LYS A CA 1
ATOM 1619 C C . LYS A 1 203 ? -28.303 16.465 9.310 1.00 87.31 203 LYS A C 1
ATOM 1621 O O . LYS A 1 203 ? -29.405 15.947 9.187 1.00 87.31 203 LYS A O 1
ATOM 1626 N N . LEU A 1 204 ? -27.192 15.784 9.581 1.00 86.88 204 LEU A N 1
ATOM 1627 C CA . LEU A 1 204 ? -27.199 14.365 9.925 1.00 86.88 204 LEU A CA 1
ATOM 1628 C C . LEU A 1 204 ? -27.855 14.145 11.289 1.00 86.88 204 LEU A C 1
ATOM 1630 O O . LEU A 1 204 ? -28.683 13.248 11.391 1.00 86.88 204 LEU A O 1
ATOM 1634 N N . ASP A 1 205 ? -27.585 15.012 12.269 1.00 83.94 205 ASP A N 1
ATOM 1635 C CA . ASP A 1 205 ? -28.233 14.956 13.587 1.00 83.94 205 ASP A CA 1
ATOM 1636 C C . ASP A 1 205 ? -29.762 15.057 13.452 1.00 83.94 205 ASP A C 1
ATOM 1638 O O . ASP A 1 205 ? -30.487 14.246 14.009 1.00 83.94 205 ASP A O 1
ATOM 1642 N N . THR A 1 206 ? -30.264 15.956 12.591 1.00 86.25 206 THR A N 1
ATOM 1643 C CA . THR A 1 206 ? -31.719 16.093 12.340 1.00 86.25 206 THR A CA 1
ATOM 1644 C C . THR A 1 206 ? -32.349 14.854 11.681 1.00 86.25 206 THR A C 1
ATOM 1646 O O . THR A 1 206 ? -33.560 14.694 11.729 1.00 86.25 206 THR A O 1
ATOM 1649 N N . ILE A 1 207 ? -31.568 14.018 10.987 1.00 84.19 207 ILE A N 1
ATOM 1650 C CA . ILE A 1 207 ? -32.065 12.779 10.356 1.00 84.19 207 ILE A CA 1
ATOM 1651 C C . ILE A 1 207 ? -32.040 11.609 11.351 1.00 84.19 207 ILE A C 1
ATOM 1653 O O . ILE A 1 207 ? -32.769 10.636 11.165 1.00 84.19 207 ILE A O 1
ATOM 1657 N N . ALA A 1 208 ? -31.157 11.673 12.349 1.00 74.38 208 ALA A N 1
ATOM 1658 C CA . ALA A 1 208 ? -30.982 10.631 13.351 1.00 74.38 208 ALA A CA 1
ATOM 1659 C C . ALA A 1 208 ? -31.995 10.724 14.509 1.00 74.38 208 ALA A C 1
ATOM 1661 O O . ALA A 1 208 ? -32.228 9.699 15.153 1.00 74.38 208 ALA A O 1
ATOM 1662 N N . ASP A 1 209 ? -32.575 11.910 14.734 1.00 63.94 209 ASP A N 1
ATOM 1663 C CA . ASP A 1 209 ? -33.701 12.175 15.650 1.00 63.94 209 ASP A CA 1
ATOM 1664 C C . ASP A 1 209 ? -35.060 11.730 15.070 1.00 63.94 209 ASP A C 1
ATOM 1666 O O . ASP A 1 209 ? -35.870 11.153 15.837 1.00 63.94 209 ASP A O 1
#